Protein AF-A0A3M1QIV3-F1 (afdb_monomer_lite)

Radius of gyration: 25.64 Å; chains: 1; bounding box: 79×41×52 Å

Foldseek 3Di:
DVVVVCVVCVVPPPCPVVPQVCCLVVVVVVVDPDDCVVVVVVVVVVVVVVVVPPLPDDDDDPVVSVVVVVVVVVVVVVVVVVVVVVVVVVVVVVVVVVVVVVVLVLLVVLLVCCVVPHLVRSLCVVLVVVVVVVVVCCVVSVHDPPVCVVVDDPVVVCPSVVSSVLSSQSNPVCVPQHSVLSVLVVVLVVLVVVQVCQCVCPPVHDNDDDDPVSVVVSVVSVVVSVVSSD

Sequence (230 aa):
MVAMIEATIGQAPGLKNFEKMFVIHVGFLAKNKTTPIIERGLSFIENAHKRFTPCALGIFSIRQKHIICQQLQSVNFANREKSFMAAMTVFVSIFVLFAGLAVGLQGPVASLITTRLGVLESIFIIHLGGAILSFIPLVILRGGKLGEWHTLPPYALFAGAVGLIVIGAISTAIPRVGPAATVMLLVVGQLIISLVIAQYGWLEVPLRAISPDRVLGIIVMLIGVWLVVR

pLDDT: mean 75.77, std 22.64, range [32.0, 97.31]

Secondary structure (DSSP, 8-state):
-HHHHHHHHTT-TT-TTSHHHHHHHHHHHTTSS--HHHHHHHHHHHHHHTTS-GGG-SSS-HHHHHHHHHHHHHHHHHHHHHHHHHHHHHHHHHHHHHHHHHHHHHHHHHHHHHHHH-HHHHHHHHHHHHHHHHHHHHHHTT-SSGGGGGGS-HHHHTHHHHHHHHHHHHHHHHHHH-HHHHHHHHHHHHHHHHHHHHHHTGGGPPP-PPPHHHHHHHHHHHHHHHHHH-

Structure (mmCIF, N/CA/C/O backbone):
data_AF-A0A3M1QIV3-F1
#
_entry.id   AF-A0A3M1QIV3-F1
#
loop_
_atom_site.group_PDB
_atom_site.id
_atom_site.type_symbol
_atom_site.label_atom_id
_atom_site.label_alt_id
_atom_site.label_comp_id
_atom_site.label_asym_id
_atom_site.label_entity_id
_atom_site.label_seq_id
_atom_site.pdbx_PDB_ins_code
_atom_site.Cartn_x
_atom_site.Cartn_y
_atom_site.Cartn_z
_atom_site.occupancy
_atom_site.B_iso_or_equiv
_atom_site.auth_seq_id
_atom_site.auth_comp_id
_atom_site.auth_asym_id
_atom_site.auth_atom_id
_atom_site.pdbx_PDB_model_num
ATOM 1 N N . MET A 1 1 ? 36.556 2.842 -27.511 1.00 33.09 1 MET A N 1
ATOM 2 C CA . MET A 1 1 ? 35.848 3.055 -26.227 1.00 33.09 1 MET A CA 1
ATOM 3 C C . MET A 1 1 ? 34.703 2.058 -26.044 1.00 33.09 1 MET A C 1
ATOM 5 O O . MET A 1 1 ? 34.741 1.333 -25.067 1.00 33.09 1 MET A O 1
ATOM 9 N N . VAL A 1 2 ? 33.773 1.920 -27.001 1.00 32.31 2 VAL A N 1
ATOM 10 C CA . VAL A 1 2 ? 32.672 0.924 -26.944 1.00 32.31 2 VAL A CA 1
ATOM 11 C C . VAL A 1 2 ? 33.180 -0.533 -26.949 1.00 32.31 2 VAL A C 1
ATOM 13 O O . VAL A 1 2 ? 32.854 -1.285 -26.040 1.00 32.31 2 VAL A O 1
ATOM 16 N N . ALA A 1 3 ? 34.119 -0.890 -27.834 1.00 32.22 3 ALA A N 1
ATOM 17 C CA . ALA A 1 3 ? 34.722 -2.236 -27.867 1.00 32.22 3 ALA A CA 1
ATOM 18 C C . ALA A 1 3 ? 35.579 -2.598 -26.625 1.00 32.22 3 ALA A C 1
ATOM 20 O O . ALA A 1 3 ? 35.804 -3.767 -26.332 1.00 32.22 3 ALA A O 1
ATOM 21 N N . MET A 1 4 ? 36.053 -1.598 -25.867 1.00 32.00 4 MET A N 1
ATOM 22 C CA . MET A 1 4 ? 36.826 -1.810 -24.628 1.00 32.00 4 MET A CA 1
ATOM 23 C C . MET A 1 4 ? 35.920 -2.047 -23.409 1.00 32.00 4 MET A C 1
ATOM 25 O O . MET A 1 4 ? 36.322 -2.701 -22.447 1.00 32.00 4 MET A O 1
ATOM 29 N N . ILE A 1 5 ? 34.692 -1.522 -23.459 1.00 37.75 5 ILE A N 1
ATOM 30 C CA . ILE A 1 5 ? 33.671 -1.709 -22.426 1.00 37.75 5 ILE A CA 1
ATOM 31 C C . ILE A 1 5 ? 33.068 -3.118 -22.548 1.00 37.75 5 ILE A C 1
ATOM 33 O O . ILE A 1 5 ? 32.928 -3.805 -21.538 1.00 37.75 5 ILE A O 1
ATOM 37 N N . GLU A 1 6 ? 32.829 -3.603 -23.771 1.00 36.06 6 GLU A N 1
ATOM 38 C CA . GLU A 1 6 ? 32.316 -4.962 -24.010 1.00 36.06 6 GLU A CA 1
ATOM 39 C C . GLU A 1 6 ? 33.290 -6.062 -23.553 1.00 36.06 6 GLU A C 1
ATOM 41 O O . GLU A 1 6 ? 32.878 -7.018 -22.892 1.00 36.06 6 GLU A O 1
ATOM 46 N N . ALA A 1 7 ? 34.595 -5.900 -23.804 1.00 37.22 7 ALA A N 1
ATOM 47 C CA . ALA A 1 7 ? 35.609 -6.886 -23.417 1.00 37.22 7 ALA A CA 1
ATOM 48 C C . ALA A 1 7 ? 35.802 -7.016 -21.891 1.00 37.22 7 ALA A C 1
ATOM 50 O O . ALA A 1 7 ? 36.184 -8.078 -21.405 1.00 37.22 7 ALA A O 1
ATOM 51 N N . THR A 1 8 ? 35.506 -5.959 -21.126 1.00 37.72 8 THR A N 1
ATOM 52 C CA . THR A 1 8 ? 35.672 -5.944 -19.659 1.00 37.72 8 THR A CA 1
ATOM 53 C C . THR A 1 8 ? 34.423 -6.459 -18.928 1.00 37.72 8 THR A C 1
ATOM 55 O O . THR A 1 8 ? 34.523 -7.008 -17.833 1.00 37.72 8 THR A O 1
ATOM 58 N N . ILE A 1 9 ? 33.239 -6.332 -19.537 1.00 38.44 9 ILE A N 1
ATOM 59 C CA . ILE A 1 9 ? 31.954 -6.766 -18.958 1.00 38.44 9 ILE A CA 1
ATOM 60 C C . ILE A 1 9 ? 31.631 -8.230 -19.322 1.00 38.44 9 ILE A C 1
ATOM 62 O O . ILE A 1 9 ? 30.917 -8.910 -18.584 1.00 38.44 9 ILE A O 1
ATOM 66 N N . GLY A 1 10 ? 32.225 -8.762 -20.397 1.00 33.22 10 GLY A N 1
ATOM 67 C CA . GLY A 1 10 ? 32.012 -10.134 -20.877 1.00 33.22 10 GLY A CA 1
ATOM 68 C C . GLY A 1 10 ? 32.420 -11.271 -19.924 1.00 33.22 10 GLY A C 1
ATOM 69 O O . GLY A 1 10 ? 32.048 -12.414 -20.175 1.00 33.22 10 GLY A O 1
ATOM 70 N N . GLN A 1 11 ? 33.135 -10.994 -18.826 1.00 39.59 11 GLN A N 1
ATOM 71 C CA . GLN A 1 11 ? 33.565 -12.010 -17.848 1.00 39.59 11 GLN A CA 1
ATOM 72 C C . GLN A 1 11 ? 32.708 -12.081 -16.569 1.00 39.59 11 GLN A C 1
ATOM 74 O O . GLN A 1 11 ? 32.975 -12.918 -15.709 1.00 39.59 11 GLN A O 1
ATOM 79 N N . ALA A 1 12 ? 31.663 -11.256 -16.430 1.00 39.34 12 ALA A N 1
ATOM 80 C CA . ALA A 1 12 ? 30.761 -11.284 -15.276 1.00 39.34 12 ALA A CA 1
ATOM 81 C C . ALA A 1 12 ? 29.359 -11.786 -15.692 1.00 39.34 12 ALA A C 1
ATOM 83 O O . ALA A 1 12 ? 28.534 -10.996 -16.157 1.00 39.34 12 ALA A O 1
ATOM 84 N N . PRO A 1 13 ? 29.041 -13.086 -15.522 1.00 37.03 13 PRO A N 1
ATOM 85 C CA . PRO A 1 13 ? 27.809 -13.687 -16.047 1.00 37.03 13 PRO A CA 1
ATOM 86 C C . PRO A 1 13 ? 26.505 -13.168 -15.402 1.00 37.03 13 PRO A C 1
ATOM 88 O O . PRO A 1 13 ? 25.424 -13.507 -15.873 1.00 37.03 13 PRO A O 1
ATOM 91 N N . GLY A 1 14 ? 26.577 -12.315 -14.371 1.00 42.59 14 GLY A N 1
ATOM 92 C CA . GLY A 1 14 ? 25.416 -11.768 -13.654 1.00 42.59 14 GLY A CA 1
ATOM 93 C C . GLY A 1 14 ? 24.935 -10.369 -14.073 1.00 42.59 14 GLY A C 1
ATOM 94 O O . GLY A 1 14 ? 23.922 -9.913 -13.551 1.00 42.59 14 GLY A O 1
ATOM 95 N N . LEU A 1 15 ? 25.617 -9.663 -14.987 1.00 45.34 15 LEU A N 1
ATOM 96 C CA . LEU A 1 15 ? 25.323 -8.243 -15.276 1.00 45.34 15 LEU A CA 1
ATOM 97 C C . LEU A 1 15 ? 24.477 -7.964 -16.532 1.00 45.34 15 LEU A C 1
ATOM 99 O O . LEU A 1 15 ? 24.208 -6.802 -16.830 1.00 45.34 15 LEU A O 1
ATOM 103 N N . LYS A 1 16 ? 23.987 -8.985 -17.246 1.00 38.09 16 LYS A N 1
ATOM 104 C CA . LYS A 1 16 ? 23.225 -8.780 -18.500 1.00 38.09 16 LYS A CA 1
ATOM 105 C C . LYS A 1 16 ? 21.862 -8.095 -18.318 1.00 38.09 16 LYS A C 1
ATOM 107 O O . LYS A 1 16 ? 21.360 -7.483 -19.252 1.00 38.09 16 LYS A O 1
ATOM 112 N N . ASN A 1 17 ? 21.289 -8.123 -17.114 1.00 42.81 17 ASN A N 1
ATOM 113 C CA . ASN A 1 17 ? 20.011 -7.457 -16.826 1.00 42.81 17 ASN A CA 1
ATOM 114 C C . ASN A 1 17 ? 20.176 -6.038 -16.245 1.00 42.81 17 ASN A C 1
ATOM 116 O O . ASN A 1 17 ? 19.196 -5.302 -16.137 1.00 42.81 17 ASN A O 1
ATOM 120 N N . PHE A 1 18 ? 21.403 -5.631 -15.896 1.00 44.78 18 PHE A N 1
ATOM 121 C CA . PHE A 1 18 ? 21.694 -4.336 -15.263 1.00 44.78 18 PHE A CA 1
ATOM 122 C C . PHE A 1 18 ? 21.927 -3.190 -16.258 1.00 44.78 18 PHE A C 1
ATOM 124 O O . PHE A 1 18 ? 21.954 -2.025 -15.862 1.00 44.78 18 PHE A O 1
ATOM 131 N N . GLU A 1 19 ? 22.026 -3.503 -17.551 1.00 39.59 19 GLU A N 1
ATOM 132 C CA . GLU A 1 19 ? 22.216 -2.518 -18.619 1.00 39.59 19 GLU A CA 1
ATOM 133 C C . GLU A 1 19 ? 21.019 -1.555 -18.739 1.00 39.59 19 GLU A C 1
ATOM 135 O O . GLU A 1 19 ? 21.188 -0.359 -18.958 1.00 39.59 19 GLU A O 1
ATOM 140 N N . LYS A 1 20 ? 19.790 -2.039 -18.505 1.00 38.09 20 LYS A N 1
ATOM 141 C CA . LYS A 1 20 ? 18.568 -1.243 -18.720 1.00 38.09 20 LYS A CA 1
ATOM 142 C C . LYS A 1 20 ? 18.149 -0.395 -17.518 1.00 38.09 20 LYS A C 1
ATOM 144 O O . LYS A 1 20 ? 17.529 0.646 -17.706 1.00 38.09 20 LYS A O 1
ATOM 149 N N . MET A 1 21 ? 18.499 -0.793 -16.295 1.00 36.62 21 MET A N 1
ATOM 150 C CA . MET A 1 21 ? 18.060 -0.085 -15.082 1.00 36.62 21 MET A CA 1
ATOM 151 C C . MET A 1 21 ? 19.005 1.060 -14.688 1.00 36.62 21 MET A C 1
ATOM 153 O O . MET A 1 21 ? 18.559 2.085 -14.175 1.00 36.62 21 MET A O 1
ATOM 157 N N . PHE A 1 22 ? 20.301 0.932 -14.988 1.00 37.06 22 PHE A N 1
ATOM 158 C CA . PHE A 1 22 ? 21.295 1.952 -14.646 1.00 37.06 22 PHE A CA 1
ATOM 159 C C . PHE A 1 22 ? 21.329 3.108 -15.662 1.00 37.06 22 PHE A C 1
ATOM 161 O O . PHE A 1 22 ? 21.478 4.266 -15.277 1.00 37.06 22 PHE A O 1
ATOM 168 N N . VAL A 1 23 ? 21.096 2.836 -16.952 1.00 42.62 23 VAL A N 1
ATOM 169 C CA . VAL A 1 23 ? 21.119 3.866 -18.011 1.00 42.62 23 VAL A CA 1
ATOM 170 C C . VAL A 1 23 ? 19.940 4.848 -17.901 1.00 42.62 23 VAL A C 1
ATOM 172 O O . VAL A 1 23 ? 20.110 6.030 -18.195 1.00 42.62 23 VAL A O 1
ATOM 175 N N . ILE A 1 24 ? 18.775 4.416 -17.401 1.00 42.91 24 ILE A N 1
ATOM 176 C CA . ILE A 1 24 ? 17.575 5.272 -17.322 1.00 42.91 24 ILE A CA 1
ATOM 177 C C . ILE A 1 24 ? 17.654 6.273 -16.155 1.00 42.91 24 ILE A C 1
ATOM 179 O O . ILE A 1 24 ? 17.251 7.423 -16.309 1.00 42.91 24 ILE A O 1
ATOM 183 N N . HIS A 1 25 ? 18.222 5.891 -15.005 1.00 36.31 25 HIS A N 1
ATOM 184 C CA . HIS A 1 25 ? 18.366 6.807 -13.862 1.00 36.31 25 HIS A CA 1
ATOM 185 C C . HIS A 1 25 ? 19.648 7.656 -13.921 1.00 36.31 25 HIS A C 1
ATOM 187 O O . HIS A 1 25 ? 19.635 8.820 -13.523 1.00 36.31 25 HIS A O 1
ATOM 193 N N . VAL A 1 26 ? 20.746 7.125 -14.472 1.00 40.34 26 VAL A N 1
ATOM 194 C CA . VAL A 1 26 ? 22.023 7.859 -14.573 1.00 40.34 26 VAL A CA 1
ATOM 195 C C . VAL A 1 26 ? 22.075 8.757 -15.817 1.00 40.34 26 VAL A C 1
ATOM 197 O O . VAL A 1 26 ? 22.692 9.820 -15.772 1.00 40.34 26 VAL A O 1
ATOM 200 N N . GLY A 1 27 ? 21.355 8.417 -16.894 1.00 36.84 27 GLY A N 1
ATOM 201 C CA . GLY A 1 27 ? 21.233 9.269 -18.085 1.00 36.84 27 GLY A CA 1
ATOM 202 C C . GLY A 1 27 ? 20.558 10.620 -17.813 1.00 36.84 27 GLY A C 1
ATOM 203 O O . GLY A 1 27 ? 20.920 11.622 -18.429 1.00 36.84 27 GLY A O 1
ATOM 204 N N . PHE A 1 28 ? 19.641 10.682 -16.840 1.00 39.12 28 PHE A N 1
ATOM 205 C CA . PHE A 1 28 ? 19.008 11.932 -16.404 1.00 39.12 28 PHE A CA 1
ATOM 206 C C . PHE A 1 28 ? 19.963 12.815 -15.578 1.00 39.12 28 PHE A C 1
ATOM 208 O O . PHE A 1 28 ? 19.956 14.037 -15.710 1.00 39.12 28 PHE A O 1
ATOM 215 N N . LEU A 1 29 ? 20.851 12.203 -14.787 1.00 36.69 29 LEU A N 1
ATOM 216 C CA . LEU A 1 29 ? 21.835 12.914 -13.961 1.00 36.69 29 LEU A CA 1
ATOM 217 C C . LEU A 1 29 ? 23.091 13.345 -14.737 1.00 36.69 29 LEU A C 1
ATOM 219 O O . LEU A 1 29 ? 23.790 14.257 -14.305 1.00 36.69 29 LEU A O 1
ATOM 223 N N . ALA A 1 30 ? 23.369 12.751 -15.901 1.00 37.31 30 ALA A N 1
ATOM 224 C CA . ALA A 1 30 ? 24.530 13.094 -16.726 1.00 37.31 30 ALA A CA 1
ATOM 225 C C . ALA A 1 30 ? 24.382 14.417 -17.505 1.00 37.31 30 ALA A C 1
ATOM 227 O O . ALA A 1 30 ? 25.369 14.926 -18.040 1.00 37.31 30 ALA A O 1
ATOM 228 N N . LYS A 1 31 ? 23.175 15.000 -17.572 1.00 41.84 31 LYS A N 1
ATOM 229 C CA . LYS A 1 31 ? 22.940 16.263 -18.294 1.00 41.84 31 LYS A CA 1
ATOM 230 C C . LYS A 1 31 ? 23.231 17.515 -17.459 1.00 41.84 31 LYS A C 1
ATOM 232 O O . LYS A 1 31 ? 23.295 18.604 -18.021 1.00 41.84 31 LYS A O 1
ATOM 237 N N . ASN A 1 32 ? 23.452 17.366 -16.151 1.00 40.97 32 ASN A N 1
ATOM 238 C CA . ASN A 1 32 ? 23.807 18.462 -15.256 1.00 40.97 32 ASN A CA 1
ATOM 239 C C . ASN A 1 32 ? 25.102 18.097 -14.513 1.00 40.97 32 ASN A C 1
ATOM 241 O O . ASN A 1 32 ? 25.110 17.232 -13.639 1.00 40.97 32 ASN A O 1
ATOM 245 N N . LYS A 1 33 ? 26.222 18.708 -14.921 1.00 46.28 33 LYS A N 1
ATOM 246 C CA . LYS A 1 33 ? 27.590 18.477 -14.414 1.00 46.28 33 LYS A CA 1
ATOM 247 C C . LYS A 1 33 ? 27.777 18.944 -12.955 1.00 46.28 33 LYS A C 1
ATOM 249 O O . LYS A 1 33 ? 28.629 19.780 -12.682 1.00 46.28 33 LYS A O 1
ATOM 254 N N . THR A 1 34 ? 26.997 18.440 -12.005 1.00 46.25 34 THR A N 1
ATOM 255 C CA . THR A 1 34 ? 27.047 18.910 -10.606 1.00 46.25 34 THR A CA 1
ATOM 256 C C . THR A 1 34 ? 26.737 17.820 -9.581 1.00 46.25 34 THR A C 1
ATOM 258 O O . THR A 1 34 ? 26.126 18.089 -8.550 1.00 46.25 34 THR A O 1
ATOM 261 N N . THR A 1 35 ? 27.185 16.576 -9.797 1.00 46.09 35 THR A N 1
ATOM 262 C CA . THR A 1 35 ? 27.193 15.579 -8.710 1.00 46.09 35 THR A CA 1
ATOM 263 C C . THR A 1 35 ? 28.604 15.047 -8.420 1.00 46.09 35 THR A C 1
ATOM 265 O O . THR A 1 35 ? 29.227 14.444 -9.297 1.00 46.09 35 THR A O 1
ATOM 268 N N . PRO A 1 36 ? 29.101 15.162 -7.169 1.00 45.88 36 PRO A N 1
ATOM 269 C CA . PRO A 1 36 ? 30.418 14.657 -6.744 1.00 45.88 36 PRO A CA 1
ATOM 270 C C . PRO A 1 36 ? 30.533 13.116 -6.763 1.00 45.88 36 PRO A C 1
ATOM 272 O O . PRO A 1 36 ? 31.545 12.545 -6.355 1.00 45.88 36 PRO A O 1
ATOM 275 N N . ILE A 1 37 ? 29.490 12.422 -7.228 1.00 47.09 37 ILE A N 1
ATOM 276 C CA . ILE A 1 37 ? 29.425 10.969 -7.403 1.00 47.09 37 ILE A CA 1
ATOM 277 C C . ILE A 1 37 ? 29.990 10.566 -8.781 1.00 47.09 37 ILE A C 1
ATOM 279 O O . ILE A 1 37 ? 30.656 9.537 -8.874 1.00 47.09 37 ILE A O 1
ATOM 283 N N . ILE A 1 38 ? 29.823 11.398 -9.823 1.00 45.03 38 ILE A N 1
ATOM 284 C CA . ILE A 1 38 ? 30.306 11.127 -11.195 1.00 45.03 38 ILE A CA 1
ATOM 285 C C . ILE A 1 38 ? 31.823 11.363 -11.304 1.00 45.03 38 ILE A C 1
ATOM 287 O O . ILE A 1 38 ? 32.551 10.432 -11.631 1.00 45.03 38 ILE A O 1
ATOM 291 N N . GLU A 1 39 ? 32.316 12.540 -10.906 1.00 45.34 39 GLU A N 1
ATOM 292 C CA . GLU A 1 39 ? 33.219 12.638 -9.754 1.00 45.34 39 GLU A CA 1
ATOM 293 C C . GLU A 1 39 ? 34.172 11.472 -9.417 1.00 45.34 39 GLU A C 1
ATOM 295 O O . GLU A 1 39 ? 35.243 11.200 -9.975 1.00 45.34 39 GLU A O 1
ATOM 300 N N . ARG A 1 40 ? 33.690 10.754 -8.400 1.00 50.84 40 ARG A N 1
ATOM 301 C CA . ARG A 1 40 ? 34.265 9.541 -7.837 1.00 50.84 40 ARG A CA 1
ATOM 302 C C . ARG A 1 40 ? 34.270 8.383 -8.825 1.00 50.84 40 ARG A C 1
ATOM 304 O O . ARG A 1 40 ? 35.169 7.565 -8.734 1.00 50.84 40 ARG A O 1
ATOM 311 N N . GLY A 1 41 ? 33.322 8.306 -9.759 1.00 45.09 41 GLY A N 1
ATOM 312 C CA . GLY A 1 41 ? 33.282 7.269 -10.796 1.00 45.09 41 GLY A CA 1
ATOM 313 C C . GLY A 1 41 ? 34.404 7.400 -11.835 1.00 45.09 41 GLY A C 1
ATOM 314 O O . GLY A 1 41 ? 35.051 6.411 -12.165 1.00 45.09 41 GLY A O 1
ATOM 315 N N . LEU A 1 42 ? 34.696 8.615 -12.303 1.00 40.84 42 LEU A N 1
ATOM 316 C CA . LEU A 1 42 ? 35.788 8.884 -13.250 1.00 40.84 42 LEU A CA 1
ATOM 317 C C . LEU A 1 42 ? 37.169 8.760 -12.588 1.00 40.84 42 LEU A C 1
ATOM 319 O O . LEU A 1 42 ? 38.047 8.084 -13.123 1.00 40.84 42 LEU A O 1
ATOM 323 N N . SER A 1 43 ? 37.336 9.293 -11.373 1.00 45.03 43 SER A N 1
ATOM 324 C CA . SER A 1 43 ? 38.565 9.088 -10.584 1.00 45.03 43 SER A CA 1
ATOM 325 C C . SER A 1 43 ? 38.759 7.632 -10.134 1.00 45.03 43 SER A C 1
ATOM 327 O O . SER A 1 43 ? 39.886 7.216 -9.861 1.00 45.03 43 SER A O 1
ATOM 329 N N . PHE A 1 44 ? 37.696 6.822 -10.091 1.00 45.84 44 PHE A N 1
ATOM 330 C CA . PHE A 1 44 ? 37.786 5.377 -9.875 1.00 45.84 44 PHE A CA 1
ATOM 331 C C . PHE A 1 44 ? 38.404 4.653 -11.078 1.00 45.84 44 PHE A C 1
ATOM 333 O O . PHE A 1 44 ? 39.221 3.754 -10.880 1.00 45.84 44 PHE A O 1
ATOM 340 N N . ILE A 1 45 ? 38.077 5.073 -12.304 1.00 42.84 45 ILE A N 1
ATOM 341 C CA . ILE A 1 45 ? 38.652 4.521 -13.542 1.00 42.84 45 ILE A CA 1
ATOM 342 C C . ILE A 1 45 ? 40.126 4.934 -13.682 1.00 42.84 45 ILE A C 1
ATOM 344 O O . ILE A 1 45 ? 40.976 4.094 -13.973 1.00 42.84 45 ILE A O 1
ATOM 348 N N . GLU A 1 46 ? 40.467 6.190 -13.382 1.00 43.41 46 GLU A N 1
ATOM 349 C CA . GLU A 1 46 ? 41.855 6.675 -13.436 1.00 43.41 46 GLU A CA 1
ATOM 350 C C . GLU A 1 46 ? 42.747 6.034 -12.349 1.00 43.41 46 GLU A C 1
ATOM 352 O O . GLU A 1 46 ? 43.886 5.634 -12.606 1.00 43.41 46 GLU A O 1
ATOM 357 N N . ASN A 1 47 ? 42.214 5.828 -11.138 1.00 43.00 47 ASN A N 1
ATOM 358 C CA . ASN A 1 47 ? 42.925 5.123 -10.065 1.00 43.00 47 ASN A CA 1
ATOM 359 C C . ASN A 1 47 ? 42.981 3.600 -10.250 1.00 43.00 47 ASN A C 1
ATOM 361 O O . ASN A 1 47 ? 43.823 2.955 -9.622 1.00 43.00 47 ASN A O 1
ATOM 365 N N . ALA A 1 48 ? 42.128 3.007 -11.092 1.00 42.97 48 ALA A N 1
ATOM 366 C CA . ALA A 1 48 ? 42.238 1.596 -11.458 1.00 42.97 48 ALA A CA 1
ATOM 367 C C . ALA A 1 48 ? 43.530 1.333 -12.250 1.00 42.97 48 ALA A C 1
ATOM 369 O O . ALA A 1 48 ? 44.211 0.348 -11.979 1.00 42.97 48 ALA A O 1
ATOM 370 N N . HIS A 1 49 ? 43.937 2.258 -13.127 1.00 40.34 49 HIS A N 1
ATOM 371 C CA . HIS A 1 49 ? 45.193 2.171 -13.880 1.00 40.34 49 HIS A CA 1
ATOM 372 C C . HIS A 1 49 ? 46.431 2.241 -12.964 1.00 40.34 49 HIS A C 1
ATOM 374 O O . HIS A 1 49 ? 47.344 1.426 -13.078 1.00 40.34 49 HIS A O 1
ATOM 380 N N . LYS A 1 50 ? 46.431 3.140 -11.967 1.00 40.66 50 LYS A N 1
ATOM 381 C CA . LYS A 1 50 ? 47.512 3.258 -10.961 1.00 40.66 50 LYS A CA 1
ATOM 382 C C . LYS A 1 50 ? 47.522 2.138 -9.905 1.00 40.66 50 LYS A C 1
ATOM 384 O O . LYS A 1 50 ? 48.425 2.092 -9.078 1.00 40.66 50 LYS A O 1
ATOM 389 N N . ARG A 1 51 ? 46.530 1.240 -9.900 1.00 46.66 51 ARG A N 1
ATOM 390 C CA . ARG A 1 51 ? 46.405 0.118 -8.946 1.00 46.66 51 ARG A CA 1
ATOM 391 C C . ARG A 1 51 ? 46.922 -1.220 -9.465 1.00 46.66 51 ARG A C 1
ATOM 393 O O . ARG A 1 51 ? 46.931 -2.180 -8.699 1.00 46.66 51 ARG A O 1
ATOM 400 N N . PHE A 1 52 ? 47.396 -1.284 -10.708 1.00 46.94 52 PHE A N 1
ATOM 401 C CA . PHE A 1 52 ? 48.119 -2.448 -11.234 1.00 46.94 52 PHE A CA 1
ATOM 402 C C . PHE A 1 52 ? 49.601 -2.493 -10.798 1.00 46.94 52 PHE A C 1
ATOM 404 O O . PHE A 1 52 ? 50.267 -3.503 -10.996 1.00 46.94 52 PHE A O 1
ATOM 411 N N . THR A 1 53 ? 50.118 -1.445 -10.143 1.00 44.69 53 THR A N 1
ATOM 412 C CA . THR A 1 53 ? 51.528 -1.294 -9.725 1.00 44.69 53 THR A CA 1
ATOM 413 C C . THR A 1 53 ? 51.941 -1.710 -8.292 1.00 44.69 53 THR A C 1
ATOM 415 O O . THR A 1 53 ? 53.132 -1.593 -8.000 1.00 44.69 53 THR A O 1
ATOM 418 N N . PRO A 1 54 ? 51.104 -2.215 -7.355 1.00 43.41 54 PRO A N 1
ATOM 419 C CA . PRO A 1 54 ? 51.565 -2.427 -5.977 1.00 43.41 54 PRO A CA 1
ATOM 420 C C . PRO A 1 54 ? 52.384 -3.714 -5.766 1.00 43.41 54 PRO A C 1
ATOM 422 O O . PRO A 1 54 ? 52.942 -3.905 -4.690 1.00 43.41 54 PRO A O 1
ATOM 425 N N . CYS A 1 55 ? 52.537 -4.584 -6.769 1.00 47.47 55 CYS A N 1
ATOM 426 C CA . CYS A 1 55 ? 53.356 -5.800 -6.645 1.00 47.47 55 CYS A CA 1
ATOM 427 C C . CYS A 1 55 ? 54.881 -5.527 -6.889 1.00 47.47 55 CYS A C 1
ATOM 429 O O . CYS A 1 55 ? 55.676 -6.463 -7.010 1.00 47.47 55 CYS A O 1
ATOM 431 N N . ALA A 1 56 ? 55.317 -4.252 -6.926 1.00 45.66 56 ALA A N 1
ATOM 432 C CA . ALA A 1 56 ? 56.686 -3.831 -7.275 1.00 45.66 56 ALA A CA 1
ATOM 433 C C . ALA A 1 56 ? 57.700 -3.737 -6.105 1.00 45.66 56 ALA A C 1
ATOM 435 O O . ALA A 1 56 ? 58.900 -3.643 -6.353 1.00 45.66 56 ALA A O 1
ATOM 436 N N . LEU A 1 57 ? 57.295 -3.830 -4.831 1.00 49.31 57 LEU A N 1
ATOM 437 C CA . LEU A 1 57 ? 58.233 -3.713 -3.694 1.00 49.31 57 LEU A CA 1
ATOM 438 C C . LEU A 1 57 ? 58.867 -5.070 -3.301 1.00 49.31 57 LEU A C 1
ATOM 440 O O . LEU A 1 57 ? 58.401 -5.839 -2.466 1.00 49.31 57 LEU A O 1
ATOM 444 N N . GLY A 1 58 ? 59.880 -5.445 -4.083 1.00 48.06 58 GLY A N 1
ATOM 445 C CA . GLY A 1 58 ? 61.227 -5.899 -3.689 1.00 48.06 58 GLY A CA 1
ATOM 446 C C . GLY A 1 58 ? 61.599 -6.809 -2.499 1.00 48.06 58 GLY A C 1
ATOM 447 O O . GLY A 1 58 ? 62.781 -6.771 -2.196 1.00 48.06 58 GLY A O 1
ATOM 448 N N . ILE A 1 59 ? 60.745 -7.609 -1.826 1.00 50.44 59 ILE A N 1
ATOM 449 C CA . ILE A 1 59 ? 61.255 -8.490 -0.719 1.00 50.44 59 ILE A CA 1
ATOM 450 C C . ILE A 1 59 ? 60.818 -9.981 -0.775 1.00 50.44 59 ILE A C 1
ATOM 452 O O . ILE A 1 59 ? 61.337 -10.809 -0.038 1.00 50.44 59 ILE A O 1
ATOM 456 N N . PHE A 1 60 ? 59.944 -10.398 -1.702 1.00 49.12 60 PHE A N 1
ATOM 457 C CA . PHE A 1 60 ? 59.458 -11.797 -1.784 1.00 49.12 60 PHE A CA 1
ATOM 458 C C . PHE A 1 60 ? 59.632 -12.445 -3.170 1.00 49.12 60 PHE A C 1
ATOM 460 O O . PHE A 1 60 ? 59.520 -11.765 -4.192 1.00 49.12 60 PHE A O 1
ATOM 467 N N . SER A 1 61 ? 59.853 -13.770 -3.189 1.00 55.53 61 SER A N 1
ATOM 468 C CA . SER A 1 61 ? 59.943 -14.613 -4.397 1.00 55.53 61 SER A CA 1
ATOM 469 C C . SER A 1 61 ? 58.704 -14.469 -5.297 1.00 55.53 61 SER A C 1
ATOM 471 O O . SER A 1 61 ? 57.568 -14.402 -4.816 1.00 55.53 61 SER A O 1
ATOM 473 N N . ILE A 1 62 ? 58.924 -14.430 -6.616 1.00 55.22 62 ILE A N 1
ATOM 474 C CA . ILE A 1 62 ? 57.949 -14.076 -7.670 1.00 55.22 62 ILE A CA 1
ATOM 475 C C . ILE A 1 62 ? 56.643 -14.889 -7.569 1.00 55.22 62 ILE A C 1
ATOM 477 O O . ILE A 1 62 ? 55.555 -14.346 -7.764 1.00 55.22 62 ILE A O 1
ATOM 481 N N . ARG A 1 63 ? 56.720 -16.171 -7.184 1.00 53.44 63 ARG A N 1
ATOM 482 C CA . ARG A 1 63 ? 55.555 -17.069 -7.068 1.00 53.44 63 ARG A CA 1
ATOM 483 C C . ARG A 1 63 ? 54.659 -16.753 -5.860 1.00 53.44 63 ARG A C 1
ATOM 485 O O . ARG A 1 63 ? 53.449 -16.936 -5.931 1.00 53.44 63 ARG A O 1
ATOM 492 N N . GLN A 1 64 ? 55.231 -16.233 -4.773 1.00 54.72 64 GLN A N 1
ATOM 493 C CA . GLN A 1 64 ? 54.509 -15.935 -3.529 1.00 54.72 64 GLN A CA 1
ATOM 494 C C . GLN A 1 64 ? 53.811 -14.568 -3.584 1.00 54.72 64 GLN A C 1
ATOM 496 O O . GLN A 1 64 ? 52.688 -14.427 -3.105 1.00 54.72 64 GLN A O 1
ATOM 501 N N . LYS A 1 65 ? 54.413 -13.587 -4.276 1.00 53.84 65 LYS A N 1
ATOM 502 C CA . LYS A 1 65 ? 53.775 -12.293 -4.579 1.00 53.84 65 LYS A CA 1
ATOM 503 C C . LYS A 1 65 ? 52.495 -12.451 -5.402 1.00 53.84 65 LYS A C 1
ATOM 505 O O . LYS A 1 65 ? 51.513 -11.766 -5.131 1.00 53.84 65 LYS A O 1
ATOM 510 N N . HIS A 1 66 ? 52.487 -13.371 -6.368 1.00 55.56 66 HIS A N 1
ATOM 511 C CA . HIS A 1 66 ? 51.335 -13.572 -7.247 1.00 55.56 66 HIS A CA 1
ATOM 512 C C . HIS A 1 66 ? 50.111 -14.132 -6.501 1.00 55.56 66 HIS A C 1
ATOM 514 O O . HIS A 1 66 ? 48.999 -13.652 -6.718 1.00 55.56 66 HIS A O 1
ATOM 520 N N . ILE A 1 67 ? 50.320 -15.082 -5.580 1.00 59.47 67 ILE A N 1
ATOM 521 C CA . ILE A 1 67 ? 49.255 -15.683 -4.755 1.00 59.47 67 ILE A CA 1
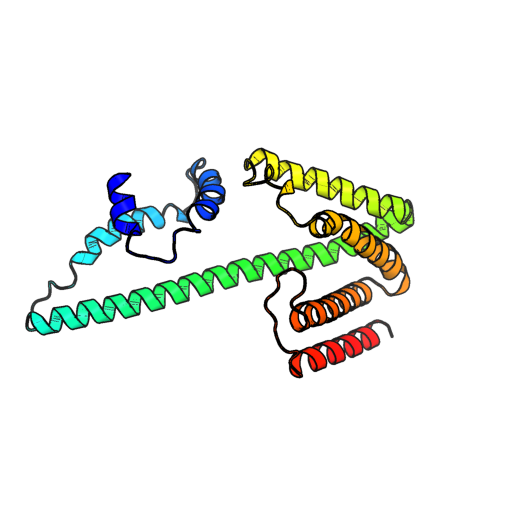ATOM 522 C C . ILE A 1 67 ? 48.678 -14.647 -3.776 1.00 59.47 67 ILE A C 1
ATOM 524 O O . ILE A 1 67 ? 47.460 -14.515 -3.662 1.00 59.47 67 ILE A O 1
ATOM 528 N N . ILE A 1 68 ? 49.540 -13.850 -3.135 1.00 60.56 68 ILE A N 1
ATOM 529 C CA . ILE A 1 68 ? 49.124 -12.810 -2.182 1.00 60.56 68 ILE A CA 1
ATOM 530 C C . ILE A 1 68 ? 48.377 -11.666 -2.892 1.00 60.56 68 ILE A C 1
ATOM 532 O O . ILE A 1 68 ? 47.319 -11.253 -2.417 1.00 60.56 68 ILE A O 1
ATOM 536 N N . CYS A 1 69 ? 48.862 -11.182 -4.047 1.00 55.25 69 CYS A N 1
ATOM 537 C CA . CYS A 1 69 ? 48.162 -10.161 -4.845 1.00 55.25 69 CYS A CA 1
ATOM 538 C C . CYS A 1 69 ? 46.770 -10.683 -5.296 1.00 55.25 69 CYS A C 1
ATOM 540 O O . CYS A 1 69 ? 45.786 -9.951 -5.189 1.00 55.25 69 CYS A O 1
ATOM 542 N N . GLN A 1 70 ? 46.646 -11.958 -5.692 1.00 59.75 70 GLN A N 1
ATOM 543 C CA . GLN A 1 70 ? 45.370 -12.564 -6.103 1.00 59.75 70 GLN A CA 1
ATOM 544 C C . GLN A 1 70 ? 44.384 -12.758 -4.929 1.00 59.75 70 GLN A C 1
ATOM 546 O O . GLN A 1 70 ? 43.200 -12.435 -5.055 1.00 59.75 70 GLN A O 1
ATOM 551 N N . GLN A 1 71 ? 44.855 -13.205 -3.758 1.00 60.56 71 GLN A N 1
ATOM 552 C CA . GLN A 1 71 ? 44.020 -13.314 -2.553 1.00 60.56 71 GLN A CA 1
ATOM 553 C C . GLN A 1 71 ? 43.564 -11.941 -2.041 1.00 60.56 71 GLN A C 1
ATOM 555 O O . GLN A 1 71 ? 42.376 -11.765 -1.768 1.00 60.56 71 GLN A O 1
ATOM 560 N N . LEU A 1 72 ? 44.453 -10.942 -1.987 1.00 60.44 72 LEU A N 1
ATOM 561 C CA . LEU A 1 72 ? 44.098 -9.574 -1.584 1.00 60.44 72 LEU A CA 1
ATOM 562 C C . LEU A 1 72 ? 43.083 -8.936 -2.538 1.00 60.44 72 LEU A C 1
ATOM 564 O O . LEU A 1 72 ? 42.202 -8.200 -2.093 1.00 60.44 72 LEU A O 1
ATOM 568 N N . GLN A 1 73 ? 43.165 -9.224 -3.840 1.00 64.00 73 GLN A N 1
ATOM 569 C CA . GLN A 1 73 ? 42.159 -8.778 -4.803 1.00 64.00 73 GLN A CA 1
ATOM 570 C C . GLN A 1 73 ? 40.799 -9.426 -4.521 1.00 64.00 73 GLN A C 1
ATOM 572 O O . GLN A 1 73 ? 39.814 -8.699 -4.411 1.00 64.00 73 GLN A O 1
ATOM 577 N N . SER A 1 74 ? 40.738 -10.746 -4.305 1.00 58.62 74 SER A N 1
ATOM 578 C CA . SER A 1 74 ? 39.477 -11.445 -3.994 1.00 58.62 74 SER A CA 1
ATOM 579 C C . SER A 1 74 ? 38.794 -10.930 -2.714 1.00 58.62 74 SER A C 1
ATOM 581 O O . SER A 1 74 ? 37.593 -10.657 -2.719 1.00 58.62 74 SER A O 1
ATOM 583 N N . VAL A 1 75 ? 39.564 -10.679 -1.647 1.00 63.72 75 VAL A N 1
ATOM 584 C CA . VAL A 1 75 ? 39.059 -10.105 -0.387 1.00 63.72 75 VAL A CA 1
ATOM 585 C C . VAL A 1 75 ? 38.588 -8.660 -0.579 1.00 63.72 75 VAL A C 1
ATOM 587 O O . VAL A 1 75 ? 37.536 -8.280 -0.066 1.00 63.72 75 VAL A O 1
ATOM 590 N N . ASN A 1 76 ? 39.312 -7.851 -1.360 1.00 67.25 76 ASN A N 1
ATOM 591 C CA . ASN A 1 76 ? 38.907 -6.477 -1.662 1.00 67.25 76 ASN A CA 1
ATOM 592 C C . ASN A 1 76 ? 37.637 -6.401 -2.519 1.00 67.25 76 ASN A C 1
ATOM 594 O O . ASN A 1 76 ? 36.845 -5.480 -2.323 1.00 67.25 76 ASN A O 1
ATOM 598 N N . PHE A 1 77 ? 37.418 -7.338 -3.446 1.00 65.38 77 PHE A N 1
ATOM 599 C CA . PHE A 1 77 ? 36.170 -7.418 -4.212 1.00 65.38 77 PHE A CA 1
ATOM 600 C C . PHE A 1 77 ? 34.990 -7.796 -3.315 1.00 65.38 77 PHE A C 1
ATOM 602 O O . PHE A 1 77 ? 34.008 -7.058 -3.292 1.00 65.38 77 PHE A O 1
ATOM 609 N N . ALA A 1 78 ? 35.121 -8.850 -2.503 1.00 63.91 78 ALA A N 1
ATOM 610 C CA . ALA A 1 78 ? 34.070 -9.271 -1.574 1.00 63.91 78 ALA A CA 1
ATOM 611 C C . ALA A 1 78 ? 33.726 -8.181 -0.542 1.00 63.91 78 ALA A C 1
ATOM 613 O O . ALA A 1 78 ? 32.555 -7.940 -0.252 1.00 63.91 78 ALA A O 1
ATOM 614 N N . ASN A 1 79 ? 34.727 -7.473 -0.006 1.00 69.75 79 ASN A N 1
ATOM 615 C CA . ASN A 1 79 ? 34.484 -6.353 0.906 1.00 69.75 79 ASN A CA 1
ATOM 616 C C . ASN A 1 79 ? 33.830 -5.163 0.198 1.00 69.75 79 ASN A C 1
ATOM 618 O O . ASN A 1 79 ? 32.918 -4.562 0.756 1.00 69.75 79 ASN A O 1
ATOM 622 N N . ARG A 1 80 ? 34.237 -4.838 -1.035 1.00 69.00 80 ARG A N 1
ATOM 623 C CA . ARG A 1 80 ? 33.629 -3.745 -1.808 1.00 69.00 80 ARG A CA 1
ATOM 624 C C . ARG A 1 80 ? 32.179 -4.056 -2.187 1.00 69.00 80 ARG A C 1
ATOM 626 O O . ARG A 1 80 ? 31.346 -3.161 -2.102 1.00 69.00 80 ARG A O 1
ATOM 633 N N . GLU A 1 81 ? 31.873 -5.302 -2.542 1.00 72.00 81 GLU A N 1
ATOM 634 C CA . GLU A 1 81 ? 30.509 -5.778 -2.797 1.00 72.00 81 GLU A CA 1
ATOM 635 C C . GLU A 1 81 ? 29.647 -5.683 -1.533 1.00 72.00 81 GLU A C 1
ATOM 637 O O . GLU A 1 81 ? 28.578 -5.077 -1.566 1.00 72.00 81 GLU A O 1
ATOM 642 N N . LYS A 1 82 ? 30.148 -6.164 -0.387 1.00 71.81 82 LYS A N 1
ATOM 643 C CA . LYS A 1 82 ? 29.468 -6.017 0.910 1.00 71.81 82 LYS A CA 1
ATOM 644 C C . LYS A 1 82 ? 29.221 -4.552 1.273 1.00 71.81 82 LYS A C 1
ATOM 646 O O . LYS A 1 82 ? 28.111 -4.204 1.663 1.00 71.81 82 LYS A O 1
ATOM 651 N N . SER A 1 83 ? 30.223 -3.683 1.123 1.00 70.44 83 SER A N 1
ATOM 652 C CA . SER A 1 83 ? 30.081 -2.247 1.398 1.00 70.44 83 SER A CA 1
ATOM 653 C C . SER A 1 83 ? 29.085 -1.570 0.456 1.00 70.44 83 SER A C 1
ATOM 655 O O . SER A 1 83 ? 28.315 -0.718 0.893 1.00 70.44 83 SER A O 1
ATOM 657 N N . PHE A 1 84 ? 29.064 -1.955 -0.821 1.00 76.50 84 PHE A N 1
ATOM 658 C CA . PHE A 1 84 ? 28.108 -1.440 -1.797 1.00 76.50 84 PHE A CA 1
ATOM 659 C C . PHE A 1 84 ? 26.674 -1.887 -1.484 1.00 76.50 84 PHE A C 1
ATOM 661 O O . PHE A 1 84 ? 25.770 -1.054 -1.440 1.00 76.50 84 PHE A O 1
ATOM 668 N N . MET A 1 85 ? 26.471 -3.172 -1.181 1.00 76.69 85 MET A N 1
ATOM 669 C CA . MET A 1 85 ? 25.170 -3.709 -0.774 1.00 76.69 85 MET A CA 1
ATOM 670 C C . MET A 1 85 ? 24.667 -3.066 0.522 1.00 76.69 85 MET A C 1
ATOM 672 O O . MET A 1 85 ? 23.486 -2.731 0.626 1.00 76.69 85 MET A O 1
ATOM 676 N N . ALA A 1 86 ? 25.555 -2.827 1.491 1.00 78.12 86 ALA A N 1
ATOM 677 C CA . ALA A 1 86 ? 25.212 -2.130 2.727 1.00 78.12 86 ALA A CA 1
ATOM 678 C C . ALA A 1 86 ? 24.764 -0.683 2.461 1.00 78.12 86 ALA A C 1
ATOM 680 O O . ALA A 1 86 ? 23.710 -0.272 2.941 1.00 78.12 86 ALA A O 1
ATOM 681 N N . ALA A 1 87 ? 25.509 0.071 1.646 1.00 80.00 87 ALA A N 1
ATOM 682 C CA . ALA A 1 87 ? 25.141 1.439 1.277 1.00 80.00 87 ALA A CA 1
ATOM 683 C C . ALA A 1 87 ? 23.792 1.496 0.535 1.00 80.00 87 ALA A C 1
ATOM 685 O O . ALA A 1 87 ? 22.954 2.345 0.838 1.00 80.00 87 ALA A O 1
ATOM 686 N N . MET A 1 88 ? 23.553 0.558 -0.388 1.00 80.81 88 MET A N 1
ATOM 687 C CA . MET A 1 88 ? 22.277 0.433 -1.099 1.00 80.81 88 MET A CA 1
ATOM 688 C C . MET A 1 88 ? 21.120 0.116 -0.143 1.00 80.81 88 MET A C 1
ATOM 690 O O . MET A 1 88 ? 20.058 0.727 -0.224 1.00 80.81 88 MET A O 1
ATOM 694 N N . THR A 1 89 ? 21.335 -0.799 0.804 1.00 82.25 89 THR A N 1
ATOM 695 C CA . THR A 1 89 ? 20.329 -1.181 1.807 1.00 82.25 89 THR A CA 1
ATOM 696 C C . THR A 1 89 ? 19.948 0.004 2.687 1.00 82.25 89 THR A C 1
ATOM 698 O O . THR A 1 89 ? 18.764 0.240 2.924 1.00 82.25 89 THR A O 1
ATOM 701 N N . VAL A 1 90 ? 20.928 0.794 3.134 1.00 87.19 90 VAL A N 1
ATOM 702 C CA . VAL A 1 90 ? 20.678 2.024 3.900 1.00 87.19 90 VAL A CA 1
ATOM 703 C C . VAL A 1 90 ? 19.857 3.018 3.080 1.00 87.19 90 VAL A C 1
ATOM 705 O O . VAL A 1 90 ? 18.860 3.539 3.575 1.00 87.19 90 VAL A O 1
ATOM 708 N N . PHE A 1 91 ? 20.223 3.240 1.816 1.00 86.25 91 PHE A N 1
ATOM 709 C CA . PHE A 1 91 ? 19.487 4.145 0.934 1.00 86.25 91 PHE A CA 1
ATOM 710 C C . PHE A 1 91 ? 18.022 3.718 0.745 1.00 86.25 91 PHE A C 1
ATOM 712 O O . PHE A 1 91 ? 17.114 4.529 0.929 1.00 86.25 91 PHE A O 1
ATOM 719 N N . VAL A 1 92 ? 17.776 2.438 0.449 1.00 86.44 92 VAL A N 1
ATOM 720 C CA . VAL A 1 92 ? 16.415 1.889 0.314 1.00 86.44 92 VAL A CA 1
ATOM 721 C C . VAL A 1 92 ? 15.641 2.012 1.626 1.00 86.44 92 VAL A C 1
ATOM 723 O O . VAL A 1 92 ? 14.468 2.371 1.611 1.00 86.44 92 VAL A O 1
ATOM 726 N N . SER A 1 93 ? 16.293 1.777 2.765 1.00 86.75 93 SER A N 1
ATOM 727 C CA . SER A 1 93 ? 15.650 1.873 4.082 1.00 86.75 93 SER A CA 1
ATOM 728 C C . SER A 1 93 ? 15.171 3.297 4.375 1.00 86.75 93 SER A C 1
ATOM 730 O O . SER A 1 93 ? 14.049 3.488 4.839 1.00 86.75 93 SER A O 1
ATOM 732 N N . ILE A 1 94 ? 15.984 4.306 4.043 1.00 91.50 94 ILE A N 1
ATOM 733 C CA . ILE A 1 94 ? 15.600 5.720 4.153 1.00 91.50 94 ILE A CA 1
ATOM 734 C C . ILE A 1 94 ? 14.411 6.027 3.237 1.00 91.50 94 ILE A C 1
ATOM 736 O O . ILE A 1 94 ? 13.455 6.673 3.660 1.00 91.50 94 ILE A O 1
ATOM 740 N N . PHE A 1 95 ? 14.431 5.544 1.994 1.00 87.31 95 PHE A N 1
ATOM 741 C CA . PHE A 1 95 ? 13.329 5.761 1.056 1.00 87.31 95 PHE A CA 1
ATOM 742 C C . PHE A 1 95 ? 12.010 5.142 1.548 1.00 87.31 95 PHE A C 1
ATOM 744 O O . PHE A 1 95 ? 10.967 5.794 1.517 1.00 87.31 95 PHE A O 1
ATOM 751 N N . VAL A 1 96 ? 12.054 3.912 2.067 1.00 88.81 96 VAL A N 1
ATOM 752 C CA . VAL A 1 96 ? 10.884 3.234 2.648 1.00 88.81 96 VAL A CA 1
ATOM 753 C C . VAL A 1 96 ? 10.376 3.963 3.895 1.00 88.81 96 VAL A C 1
ATOM 755 O O . VAL A 1 96 ? 9.166 4.055 4.093 1.00 88.81 96 VAL A O 1
ATOM 758 N N . LEU A 1 97 ? 11.265 4.552 4.702 1.00 91.25 97 LEU A N 1
ATOM 759 C CA . LEU A 1 97 ? 10.861 5.387 5.833 1.00 91.25 97 LEU A CA 1
ATOM 760 C C . LEU A 1 97 ? 10.055 6.610 5.370 1.00 91.25 97 LEU A C 1
ATOM 762 O O . LEU A 1 97 ? 8.983 6.879 5.912 1.00 91.25 97 LEU A O 1
ATOM 766 N N . PHE A 1 98 ? 10.518 7.314 4.333 1.00 92.94 98 PHE A N 1
ATOM 767 C CA . PHE A 1 98 ? 9.765 8.424 3.741 1.00 92.94 98 PHE A CA 1
ATOM 768 C C . PHE A 1 98 ? 8.426 7.975 3.151 1.00 92.94 98 PHE A C 1
ATOM 770 O O . PHE A 1 98 ? 7.429 8.679 3.311 1.00 92.94 98 PHE A O 1
ATOM 777 N N . ALA A 1 99 ? 8.370 6.796 2.527 1.00 88.94 99 ALA A N 1
ATOM 778 C CA . ALA A 1 99 ? 7.109 6.220 2.068 1.00 88.94 99 ALA A CA 1
ATOM 779 C C . ALA A 1 99 ? 6.137 5.981 3.239 1.00 88.94 99 ALA A C 1
ATOM 781 O O . ALA A 1 99 ? 4.959 6.311 3.132 1.00 88.94 99 ALA A O 1
ATOM 782 N N . GLY A 1 100 ? 6.629 5.497 4.385 1.00 88.62 100 GLY A N 1
ATOM 783 C CA . GLY A 1 100 ? 5.831 5.345 5.605 1.00 88.62 100 GLY A CA 1
ATOM 784 C C . GLY A 1 100 ? 5.273 6.672 6.130 1.00 88.62 100 GLY A C 1
ATOM 785 O O . GLY A 1 100 ? 4.087 6.759 6.448 1.00 88.62 100 GLY A O 1
ATOM 786 N N . LEU A 1 101 ? 6.091 7.730 6.150 1.00 92.50 101 LEU A N 1
ATOM 787 C CA . LEU A 1 101 ? 5.638 9.080 6.514 1.00 92.50 101 LEU A CA 1
ATOM 788 C C . LEU A 1 101 ? 4.563 9.598 5.548 1.00 92.50 101 LEU A C 1
ATOM 790 O O . LEU A 1 101 ? 3.559 10.162 5.982 1.00 92.50 101 LEU A O 1
ATOM 794 N N . ALA A 1 102 ? 4.742 9.364 4.246 1.00 91.38 102 ALA A N 1
ATOM 795 C CA . ALA A 1 102 ? 3.769 9.745 3.229 1.00 91.38 102 ALA A CA 1
ATOM 796 C C . ALA A 1 102 ? 2.428 9.012 3.407 1.00 91.38 102 ALA A C 1
ATOM 798 O O . ALA A 1 102 ? 1.378 9.646 3.327 1.00 91.38 102 ALA A O 1
ATOM 799 N N . VAL A 1 103 ? 2.445 7.710 3.717 1.00 89.38 103 VAL A N 1
ATOM 800 C CA . VAL A 1 103 ? 1.230 6.935 4.035 1.00 89.38 103 VAL A CA 1
ATOM 801 C C . VAL A 1 103 ? 0.547 7.474 5.297 1.00 89.38 103 VAL A C 1
ATOM 803 O O . VAL A 1 103 ? -0.672 7.649 5.310 1.00 89.38 103 VAL A O 1
ATOM 806 N N . GLY A 1 104 ? 1.322 7.804 6.335 1.00 88.25 104 GLY A N 1
ATOM 807 C CA . GLY A 1 104 ? 0.805 8.415 7.562 1.00 88.25 104 GLY A CA 1
ATOM 808 C C . GLY A 1 104 ? 0.109 9.760 7.323 1.00 88.25 104 GLY A C 1
ATOM 809 O O . GLY A 1 104 ? -0.900 10.045 7.963 1.00 88.25 104 GLY A O 1
ATOM 810 N N . LEU A 1 105 ? 0.598 10.558 6.368 1.00 92.62 105 LEU A N 1
ATOM 811 C CA . LEU A 1 105 ? -0.023 11.821 5.956 1.00 92.62 105 LEU A CA 1
ATOM 812 C C . LEU A 1 105 ? -1.238 11.619 5.036 1.00 92.62 105 LEU A C 1
ATOM 814 O O . LEU A 1 105 ? -2.219 12.358 5.137 1.00 92.62 105 LEU A O 1
ATOM 818 N N . GLN A 1 106 ? -1.191 10.622 4.149 1.00 93.56 106 GLN A N 1
ATOM 819 C CA . GLN A 1 106 ? -2.253 10.344 3.181 1.00 93.56 106 GLN A CA 1
ATOM 820 C C . GLN A 1 106 ? -3.595 10.097 3.872 1.00 93.56 106 GLN A C 1
ATOM 822 O O . GLN A 1 106 ? -4.622 10.591 3.407 1.00 93.56 106 GLN A O 1
ATOM 827 N N . GLY A 1 107 ? -3.595 9.364 4.987 1.00 93.69 107 GLY A N 1
ATOM 828 C CA . GLY A 1 107 ? -4.830 9.000 5.669 1.00 93.69 107 GLY A CA 1
ATOM 829 C C . GLY A 1 107 ? -5.647 10.194 6.171 1.00 93.69 107 GLY A C 1
ATOM 830 O O . GLY A 1 107 ? -6.796 10.350 5.753 1.00 93.69 107 GLY A O 1
ATOM 831 N N . PRO A 1 108 ? -5.090 11.070 7.023 1.00 94.12 108 PRO A N 1
ATOM 832 C CA . PRO A 1 108 ? -5.769 12.283 7.469 1.00 94.12 108 PRO A CA 1
ATOM 833 C C . PRO A 1 108 ? -6.239 13.184 6.320 1.00 94.12 108 PRO A C 1
ATOM 835 O O . PRO A 1 108 ? -7.344 13.717 6.387 1.00 94.12 108 PRO A O 1
ATOM 838 N N . VAL A 1 109 ? -5.456 13.311 5.242 1.00 95.12 109 VAL A N 1
ATOM 839 C CA . VAL A 1 109 ? -5.862 14.076 4.049 1.00 95.12 109 VAL A CA 1
ATOM 840 C C . VAL A 1 109 ? -7.075 13.432 3.367 1.00 95.12 109 VAL A C 1
ATOM 842 O O . VAL A 1 109 ? -8.041 14.128 3.061 1.00 95.12 109 VAL A O 1
ATOM 845 N N . ALA A 1 110 ? -7.084 12.107 3.198 1.00 95.94 110 ALA A N 1
ATOM 846 C CA . ALA A 1 110 ? -8.236 11.381 2.661 1.00 95.94 110 ALA A CA 1
ATOM 847 C C . ALA A 1 110 ? -9.482 11.539 3.543 1.00 95.94 110 ALA A C 1
ATOM 849 O O . ALA A 1 110 ? -10.581 11.822 3.059 1.00 95.94 110 ALA A O 1
ATOM 850 N N . SER A 1 111 ? -9.310 11.437 4.859 1.00 95.75 111 SER A N 1
ATOM 851 C CA . SER A 1 111 ? -10.384 11.651 5.827 1.00 95.75 111 SER A CA 1
ATOM 852 C C . SER A 1 111 ? -10.920 13.088 5.796 1.00 95.75 111 SER A C 1
ATOM 854 O O . SER A 1 111 ? -12.124 13.299 5.952 1.00 95.75 111 SER A O 1
ATOM 856 N N . LEU A 1 112 ? -10.062 14.087 5.574 1.00 96.56 112 LEU A N 1
ATOM 857 C CA . LEU A 1 112 ? -10.477 15.481 5.435 1.00 96.56 112 LEU A CA 1
ATOM 858 C C . LEU A 1 112 ? -11.358 15.667 4.199 1.00 96.56 112 LEU A C 1
ATOM 860 O O . LEU A 1 112 ? -12.441 16.230 4.310 1.00 96.56 112 LEU A O 1
ATOM 864 N N . ILE A 1 113 ? -10.938 15.159 3.038 1.00 97.31 113 ILE A N 1
ATOM 865 C CA . ILE A 1 113 ? -11.748 15.243 1.812 1.00 97.31 113 ILE A CA 1
ATOM 866 C C . ILE A 1 113 ? -13.089 14.534 2.030 1.00 97.31 113 ILE A C 1
ATOM 868 O O . ILE A 1 113 ? -14.141 15.065 1.688 1.00 97.31 113 ILE A O 1
ATOM 872 N N . THR A 1 114 ? -13.059 13.383 2.701 1.00 97.06 114 THR A N 1
ATOM 873 C CA . THR A 1 114 ? -14.252 12.579 2.990 1.00 97.06 114 THR A CA 1
ATOM 874 C C . THR A 1 114 ? -15.268 13.309 3.856 1.00 97.06 114 THR A C 1
ATOM 876 O O . THR A 1 114 ? -16.454 13.295 3.548 1.00 97.06 114 THR A O 1
ATOM 879 N N . THR A 1 115 ? -14.824 13.969 4.925 1.00 96.00 115 THR A N 1
ATOM 880 C CA . THR A 1 115 ? -15.728 14.704 5.828 1.00 96.00 115 THR A CA 1
ATOM 881 C C . THR A 1 115 ? -16.319 15.962 5.189 1.00 96.00 115 THR A C 1
ATOM 883 O O . THR A 1 115 ? -17.311 16.485 5.690 1.00 96.00 115 THR A O 1
ATOM 886 N N . ARG A 1 116 ? -15.729 16.454 4.091 1.00 96.94 116 ARG A N 1
ATOM 887 C CA . ARG A 1 116 ? -16.183 17.652 3.371 1.00 96.94 116 ARG A CA 1
ATOM 888 C C . ARG A 1 116 ? -17.030 17.336 2.143 1.00 96.94 116 ARG A C 1
ATOM 890 O O . ARG A 1 116 ? -17.986 18.057 1.890 1.00 96.94 116 ARG A O 1
ATOM 897 N N . LEU A 1 117 ? -16.650 16.315 1.381 1.00 97.19 117 LEU A N 1
ATOM 898 C CA . LEU A 1 117 ? -17.198 16.039 0.051 1.00 97.19 117 LEU A CA 1
ATOM 899 C C . LEU A 1 117 ? -17.847 14.658 -0.064 1.00 97.19 117 LEU A C 1
ATOM 901 O O . LEU A 1 117 ? -18.737 14.501 -0.883 1.00 97.19 117 LEU A O 1
ATOM 905 N N . GLY A 1 118 ? -17.438 13.693 0.763 1.00 96.75 118 GLY A N 1
ATOM 906 C CA . GLY A 1 118 ? -17.900 12.307 0.696 1.00 96.75 118 GLY A CA 1
ATOM 907 C C . GLY A 1 118 ? -16.791 11.308 0.353 1.00 96.75 118 GLY A C 1
ATOM 908 O O . GLY A 1 118 ? -15.667 11.656 -0.025 1.00 96.75 118 GLY A O 1
ATOM 909 N N . VAL A 1 119 ? -17.085 10.021 0.570 1.00 96.06 119 VAL A N 1
ATOM 910 C CA . VAL A 1 119 ? -16.110 8.926 0.405 1.00 96.06 119 VAL A CA 1
ATOM 911 C C . VAL A 1 119 ? -15.752 8.727 -1.069 1.00 96.06 119 VAL A C 1
ATOM 913 O O . VAL A 1 119 ? -14.581 8.522 -1.386 1.00 96.06 119 VAL A O 1
ATOM 916 N N . LEU A 1 120 ? -16.736 8.798 -1.970 1.00 96.94 120 LEU A N 1
ATOM 917 C CA . LEU A 1 120 ? -16.524 8.558 -3.401 1.00 96.94 120 LEU A CA 1
ATOM 918 C C . LEU A 1 120 ? -15.690 9.678 -4.030 1.00 96.94 120 LEU A C 1
ATOM 920 O O . LEU A 1 120 ? -14.762 9.411 -4.791 1.00 96.94 120 LEU A O 1
ATOM 924 N N . GLU A 1 121 ? -15.961 10.919 -3.640 1.00 97.12 121 GLU A N 1
ATOM 925 C CA . GLU A 1 121 ? -15.239 12.124 -4.031 1.00 97.12 121 GLU A CA 1
ATOM 926 C C . GLU A 1 121 ? -13.785 12.052 -3.557 1.00 97.12 121 GLU A C 1
ATOM 928 O O . GLU A 1 121 ? -12.867 12.302 -4.335 1.00 97.12 121 GLU A O 1
ATOM 933 N N . SER A 1 122 ? -13.560 11.633 -2.305 1.00 96.62 122 SER A N 1
ATOM 934 C CA . SER A 1 122 ? -12.217 11.408 -1.755 1.00 96.62 122 SER A CA 1
ATOM 935 C C . SER A 1 122 ? -11.433 10.373 -2.558 1.00 96.62 122 SER A C 1
ATOM 937 O O . SER A 1 122 ? -10.301 10.629 -2.976 1.00 96.62 122 SER A O 1
ATOM 939 N N . ILE A 1 123 ? -12.049 9.219 -2.826 1.00 97.06 123 ILE A N 1
ATOM 940 C CA . ILE A 1 123 ? -11.446 8.157 -3.632 1.00 97.06 123 ILE A CA 1
ATOM 941 C C . ILE A 1 123 ? -11.076 8.686 -5.023 1.00 97.06 123 ILE A C 1
ATOM 943 O O . ILE A 1 123 ? -9.940 8.489 -5.459 1.00 97.06 123 ILE A O 1
ATOM 947 N N . PHE A 1 124 ? -12.001 9.373 -5.696 1.00 97.12 124 PHE A N 1
ATOM 948 C CA . PHE A 1 124 ? -11.788 9.910 -7.036 1.00 97.12 124 PHE A CA 1
ATOM 949 C C . PHE A 1 124 ? -10.656 10.943 -7.071 1.00 97.12 124 PHE A C 1
ATOM 951 O O . PHE A 1 124 ? -9.728 10.799 -7.865 1.00 97.12 124 PHE A O 1
ATOM 958 N N . ILE A 1 125 ? -10.684 11.943 -6.182 1.00 96.69 125 ILE A N 1
ATOM 959 C CA . ILE A 1 125 ? -9.685 13.023 -6.130 1.00 96.69 125 ILE A CA 1
ATOM 960 C C . ILE A 1 125 ? -8.282 12.460 -5.878 1.00 96.69 125 ILE A C 1
ATOM 962 O O . ILE A 1 125 ? -7.333 12.848 -6.562 1.00 96.69 125 ILE A O 1
ATOM 966 N N . ILE A 1 126 ? -8.137 11.522 -4.936 1.00 96.00 126 ILE A N 1
ATOM 967 C CA . ILE A 1 126 ? -6.836 10.929 -4.598 1.00 96.00 126 ILE A CA 1
ATOM 968 C C . ILE A 1 126 ? -6.281 10.106 -5.762 1.00 96.00 126 ILE A C 1
ATOM 970 O O . ILE A 1 126 ? -5.106 10.248 -6.105 1.00 96.00 126 ILE A O 1
ATOM 974 N N . HIS A 1 127 ? -7.108 9.269 -6.395 1.00 96.12 127 HIS A N 1
ATOM 975 C CA . HIS A 1 127 ? -6.650 8.428 -7.502 1.00 96.12 127 HIS A CA 1
ATOM 976 C C . HIS A 1 127 ? -6.362 9.245 -8.761 1.00 96.12 127 HIS A C 1
ATOM 978 O O . HIS A 1 127 ? -5.347 9.007 -9.415 1.00 96.12 127 HIS A O 1
ATOM 984 N N . LEU A 1 128 ? -7.192 10.244 -9.074 1.00 97.00 128 LEU A N 1
ATOM 985 C CA . LEU A 1 128 ? -6.954 11.142 -10.201 1.00 97.00 128 LEU A CA 1
ATOM 986 C C . LEU A 1 128 ? -5.680 11.969 -9.992 1.00 97.00 128 LEU A C 1
ATOM 988 O O . LEU A 1 128 ? -4.846 12.052 -10.893 1.00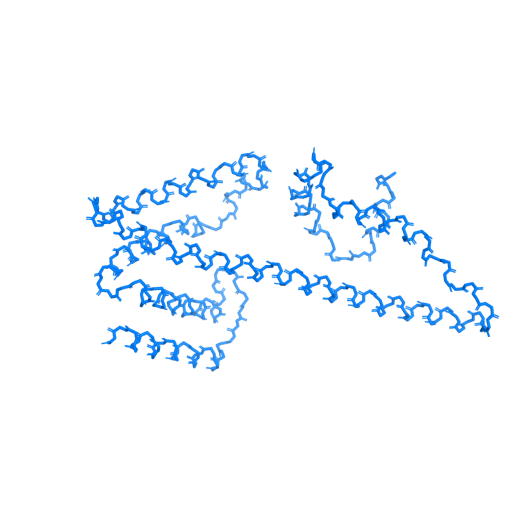 97.00 128 LEU A O 1
ATOM 992 N N . GLY A 1 129 ? -5.486 12.526 -8.793 1.00 95.81 129 GLY A N 1
ATOM 993 C CA . GLY A 1 129 ? -4.267 13.253 -8.441 1.00 95.81 129 GLY A CA 1
ATOM 994 C C . GLY A 1 129 ? -3.017 12.377 -8.551 1.00 95.81 129 GLY A C 1
ATOM 995 O O . GLY A 1 129 ? -2.023 12.792 -9.147 1.00 95.81 129 GLY A O 1
ATOM 996 N N . GLY A 1 130 ? -3.080 11.138 -8.054 1.00 94.69 130 GLY A N 1
ATOM 997 C CA . GLY A 1 130 ? -2.002 10.156 -8.195 1.00 94.69 130 GLY A CA 1
ATOM 998 C C . GLY A 1 130 ? -1.713 9.783 -9.652 1.00 94.69 130 GLY A C 1
ATOM 999 O O . GLY A 1 130 ? -0.549 9.705 -10.048 1.00 94.69 130 GLY A O 1
ATOM 1000 N N . ALA A 1 131 ? -2.747 9.612 -10.480 1.00 95.19 131 ALA A N 1
ATOM 1001 C CA . ALA A 1 131 ? -2.595 9.344 -11.908 1.00 95.19 131 ALA A CA 1
ATOM 1002 C C . ALA A 1 131 ? -1.894 10.506 -12.631 1.00 95.19 131 ALA A C 1
ATOM 1004 O O . ALA A 1 131 ? -0.928 10.285 -13.357 1.00 95.19 131 ALA A O 1
ATOM 1005 N N . ILE A 1 132 ? -2.306 11.752 -12.376 1.00 95.56 132 ILE A N 1
ATOM 1006 C CA . ILE A 1 132 ? -1.682 12.942 -12.975 1.00 95.56 132 ILE A CA 1
ATOM 1007 C C . ILE A 1 132 ? -0.225 13.081 -12.517 1.00 95.56 132 ILE A C 1
ATOM 1009 O O . ILE A 1 132 ? 0.674 13.246 -13.342 1.00 95.56 132 ILE A O 1
ATOM 1013 N N . LEU A 1 133 ? 0.032 12.983 -11.210 1.00 93.94 133 LEU A N 1
ATOM 1014 C CA . LEU A 1 133 ? 1.380 13.147 -10.663 1.00 93.94 133 LEU A CA 1
ATOM 1015 C C . LEU A 1 133 ? 2.334 12.031 -11.094 1.00 93.94 133 LEU A C 1
ATOM 1017 O O . LEU A 1 133 ? 3.513 12.304 -11.292 1.00 93.94 133 LEU A O 1
ATOM 1021 N N . SER A 1 134 ? 1.848 10.800 -11.275 1.00 91.62 134 SER A N 1
ATOM 1022 C CA . SER A 1 134 ? 2.657 9.691 -11.804 1.00 91.62 134 SER A CA 1
ATOM 1023 C C . SER A 1 134 ? 2.875 9.774 -13.318 1.00 91.62 134 SER A C 1
ATOM 1025 O O . SER A 1 134 ? 3.901 9.306 -13.815 1.00 91.62 134 SER A O 1
ATOM 1027 N N . PHE A 1 135 ? 1.977 10.432 -14.057 1.00 91.75 135 PHE A N 1
ATOM 1028 C CA . PHE A 1 135 ? 2.129 10.659 -15.494 1.00 91.75 135 PHE A CA 1
ATOM 1029 C C . PHE A 1 135 ? 3.286 11.617 -15.828 1.00 91.75 135 PHE A C 1
ATOM 1031 O O . PHE A 1 135 ? 3.998 11.416 -16.811 1.00 91.75 135 PHE A O 1
ATOM 1038 N N . ILE A 1 136 ? 3.538 12.626 -14.988 1.00 91.19 136 ILE A N 1
ATOM 1039 C CA . ILE A 1 136 ? 4.634 13.593 -15.184 1.00 91.19 136 ILE A CA 1
ATOM 1040 C C . ILE A 1 136 ? 6.012 12.903 -15.315 1.00 91.19 136 ILE A C 1
ATOM 1042 O O . ILE A 1 136 ? 6.658 13.065 -16.357 1.00 91.19 136 ILE A O 1
ATOM 1046 N N . PRO A 1 137 ? 6.496 12.117 -14.329 1.00 89.06 137 PRO A N 1
ATOM 1047 C CA . PRO A 1 137 ? 7.782 11.435 -14.445 1.00 89.06 137 PRO A CA 1
ATOM 1048 C C . PRO A 1 137 ? 7.775 10.373 -15.546 1.00 89.06 137 PRO A C 1
ATOM 1050 O O . PRO A 1 137 ? 8.806 10.172 -16.182 1.00 89.06 137 PRO A O 1
ATOM 1053 N N . LEU A 1 138 ? 6.634 9.732 -15.823 1.00 90.31 138 LEU A N 1
ATOM 1054 C CA . LEU A 1 138 ? 6.502 8.767 -16.916 1.00 90.31 138 LEU A CA 1
ATOM 1055 C C . LEU A 1 138 ? 6.856 9.391 -18.277 1.00 90.31 138 LEU A C 1
ATOM 1057 O O . LEU A 1 138 ? 7.589 8.781 -19.059 1.00 90.31 138 LEU A O 1
ATOM 1061 N N . VAL A 1 139 ? 6.385 10.614 -18.539 1.00 89.06 139 VAL A N 1
ATOM 1062 C CA . VAL A 1 139 ? 6.685 11.351 -19.776 1.00 89.06 139 VAL A CA 1
ATOM 1063 C C . VAL A 1 139 ? 8.109 11.910 -19.765 1.00 89.06 139 VAL A C 1
ATOM 1065 O O . VAL A 1 139 ? 8.843 11.730 -20.737 1.00 89.06 139 VAL A O 1
ATOM 1068 N N . ILE A 1 140 ? 8.531 12.554 -18.669 1.00 90.00 140 ILE A N 1
ATOM 1069 C CA . ILE A 1 140 ? 9.851 13.209 -18.574 1.00 90.00 140 ILE A CA 1
ATOM 1070 C C . ILE A 1 140 ? 10.990 12.194 -18.684 1.00 90.00 140 ILE A C 1
ATOM 1072 O O . ILE A 1 140 ? 11.958 12.418 -19.412 1.00 90.00 140 ILE A O 1
ATOM 1076 N N . LEU A 1 141 ? 10.878 11.071 -17.975 1.00 88.00 141 LEU A N 1
ATOM 1077 C CA . LEU A 1 141 ? 11.912 10.039 -17.939 1.00 88.00 141 LEU A CA 1
ATOM 1078 C C . LEU A 1 141 ? 11.829 9.082 -19.129 1.00 88.00 141 LEU A C 1
ATOM 1080 O O . LEU A 1 141 ? 12.654 8.175 -19.209 1.00 88.00 141 LEU A O 1
ATOM 1084 N N . ARG A 1 142 ? 10.866 9.285 -20.046 1.00 77.12 142 ARG A N 1
ATOM 1085 C CA . ARG A 1 142 ? 10.577 8.392 -21.177 1.00 77.12 142 ARG A CA 1
ATOM 1086 C C . ARG A 1 142 ? 10.494 6.949 -20.691 1.00 77.12 142 ARG A C 1
ATOM 1088 O O . ARG A 1 142 ? 11.382 6.152 -20.980 1.00 77.12 142 ARG A O 1
ATOM 1095 N N . GLY A 1 143 ? 9.470 6.677 -19.876 1.00 67.38 143 GLY A N 1
ATOM 1096 C CA . GLY A 1 143 ? 9.301 5.431 -19.128 1.00 67.38 143 GLY A CA 1
ATOM 1097 C C . GLY A 1 143 ? 9.689 4.166 -19.897 1.00 67.38 143 GLY A C 1
ATOM 1098 O O . GLY A 1 143 ? 9.588 4.108 -21.113 1.00 67.38 143 GLY A O 1
ATOM 1099 N N . GLY A 1 144 ? 10.122 3.129 -19.178 1.00 78.50 144 GLY A N 1
ATOM 1100 C CA . GLY A 1 144 ? 10.785 1.977 -19.797 1.00 78.50 144 GLY A CA 1
ATOM 1101 C C . GLY A 1 144 ? 9.923 1.204 -20.801 1.00 78.50 144 GLY A C 1
ATOM 1102 O O . GLY A 1 144 ? 10.152 1.259 -22.002 1.00 78.50 144 GLY A O 1
ATOM 1103 N N . LYS A 1 145 ? 8.960 0.426 -20.301 1.00 87.56 145 LYS A N 1
ATOM 1104 C CA . LYS A 1 145 ? 8.260 -0.621 -21.070 1.00 87.56 145 LYS A CA 1
ATOM 1105 C C . LYS A 1 145 ? 6.743 -0.456 -21.071 1.00 87.56 145 LYS A C 1
ATOM 1107 O O . LYS A 1 145 ? 6.013 -1.434 -21.143 1.00 87.56 145 LYS A O 1
ATOM 1112 N N . LEU A 1 146 ? 6.243 0.778 -20.983 1.00 86.38 146 LEU A N 1
ATOM 1113 C CA . LEU A 1 146 ? 4.798 1.015 -20.883 1.00 86.38 146 LEU A CA 1
ATOM 1114 C C . LEU A 1 146 ? 4.019 0.426 -22.073 1.00 86.38 146 LEU A C 1
ATOM 1116 O O . LEU A 1 146 ? 2.908 -0.055 -21.893 1.00 86.38 146 LEU A O 1
ATOM 1120 N N . GLY A 1 147 ? 4.609 0.401 -23.273 1.00 88.19 147 GLY A N 1
ATOM 1121 C CA . GLY A 1 147 ? 4.000 -0.232 -24.450 1.00 88.19 147 GLY A CA 1
ATOM 1122 C C . GLY A 1 147 ? 3.779 -1.745 -24.313 1.00 88.19 147 GLY A C 1
ATOM 1123 O O . GLY A 1 147 ? 2.915 -2.294 -24.989 1.00 88.19 147 GLY A O 1
ATOM 1124 N N . GLU A 1 148 ? 4.496 -2.409 -23.403 1.00 92.31 148 GLU A N 1
ATOM 1125 C CA . GLU A 1 148 ? 4.357 -3.838 -23.094 1.00 92.31 148 GLU A CA 1
ATOM 1126 C C . GLU A 1 148 ? 3.252 -4.103 -22.050 1.00 92.31 148 GLU A C 1
ATOM 1128 O O . GLU A 1 148 ? 3.149 -5.209 -21.543 1.00 92.31 148 GLU A O 1
ATOM 1133 N N . TRP A 1 149 ? 2.394 -3.133 -21.703 1.00 90.75 149 TRP A N 1
ATOM 1134 C CA . TRP A 1 149 ? 1.361 -3.314 -20.663 1.00 90.75 149 TRP A CA 1
ATOM 1135 C C . TRP A 1 149 ? 0.439 -4.526 -20.895 1.00 90.75 149 TRP A C 1
ATOM 1137 O O . TRP A 1 149 ? -0.058 -5.118 -19.942 1.00 90.75 149 TRP A O 1
ATOM 1147 N N . HIS A 1 150 ? 0.242 -4.913 -22.155 1.00 92.38 150 HIS A N 1
ATOM 1148 C CA . HIS A 1 150 ? -0.551 -6.068 -22.572 1.00 92.38 150 HIS A CA 1
ATOM 1149 C C . HIS A 1 150 ? 0.099 -7.420 -22.231 1.00 92.38 150 HIS A C 1
ATOM 1151 O O . HIS A 1 150 ? -0.571 -8.445 -22.306 1.00 92.38 150 HIS A O 1
ATOM 1157 N N . THR A 1 151 ? 1.385 -7.448 -21.864 1.00 93.69 151 THR A N 1
ATOM 1158 C CA . THR A 1 151 ? 2.062 -8.668 -21.398 1.00 93.69 151 THR A CA 1
ATOM 1159 C C . THR A 1 151 ? 1.800 -8.944 -19.920 1.00 93.69 151 THR A C 1
ATOM 1161 O O . THR A 1 151 ? 2.205 -9.989 -19.417 1.00 93.69 151 THR A O 1
ATOM 1164 N N . LEU A 1 152 ? 1.179 -8.005 -19.200 1.00 92.31 152 LEU A N 1
ATOM 1165 C CA . LEU A 1 152 ? 0.826 -8.198 -17.801 1.00 92.31 152 LEU A CA 1
ATOM 1166 C C . LEU A 1 152 ? -0.365 -9.154 -17.685 1.00 92.31 152 LEU A C 1
ATOM 1168 O O . LEU A 1 152 ? -1.294 -9.086 -18.494 1.00 92.31 152 LEU A O 1
ATOM 1172 N N . PRO A 1 153 ? -0.396 -10.008 -16.650 1.00 92.94 153 PRO A N 1
ATOM 1173 C CA . PRO A 1 153 ? -1.579 -10.802 -16.386 1.00 92.94 153 PRO A CA 1
ATOM 1174 C C . PRO A 1 153 ? -2.775 -9.874 -16.095 1.00 92.94 153 PRO A C 1
ATOM 1176 O O . PRO A 1 153 ? -2.608 -8.885 -15.375 1.00 92.94 153 PRO A O 1
ATOM 1179 N N . PRO A 1 154 ? -3.995 -10.174 -16.587 1.00 90.62 154 PRO A N 1
ATOM 1180 C CA . PRO A 1 154 ? -5.134 -9.256 -16.479 1.00 90.62 154 PRO A CA 1
ATOM 1181 C C . PRO A 1 154 ? -5.448 -8.817 -15.045 1.00 90.62 154 PRO A C 1
ATOM 1183 O O . PRO A 1 154 ? -5.829 -7.670 -14.820 1.00 90.62 154 PRO A O 1
ATOM 1186 N N . TYR A 1 155 ? -5.230 -9.696 -14.060 1.00 90.62 155 TYR A N 1
ATOM 1187 C CA . TYR A 1 155 ? -5.434 -9.377 -12.646 1.00 90.62 155 TYR A CA 1
ATOM 1188 C C . TYR A 1 155 ? -4.521 -8.244 -12.143 1.00 90.62 155 TYR A C 1
ATOM 1190 O O . TYR A 1 155 ? -4.907 -7.514 -11.234 1.00 90.62 155 TYR A O 1
ATOM 1198 N N . ALA A 1 156 ? -3.337 -8.045 -12.736 1.00 91.81 156 ALA A N 1
ATOM 1199 C CA . ALA A 1 156 ? -2.412 -6.984 -12.336 1.00 91.81 156 ALA A CA 1
ATOM 1200 C C . ALA A 1 156 ? -2.955 -5.590 -12.679 1.00 91.81 156 ALA A C 1
ATOM 1202 O O . ALA A 1 156 ? -2.692 -4.628 -11.958 1.00 91.81 156 ALA A O 1
ATOM 1203 N N . LEU A 1 157 ? -3.775 -5.479 -13.730 1.00 91.38 157 LEU A N 1
ATOM 1204 C CA . LEU A 1 157 ? -4.411 -4.217 -14.118 1.00 91.38 157 LEU A CA 1
ATOM 1205 C C . LEU A 1 157 ? -5.473 -3.766 -13.099 1.00 91.38 157 LEU A C 1
ATOM 1207 O O . LEU A 1 157 ? -5.767 -2.577 -12.998 1.00 91.38 157 LEU A O 1
ATOM 1211 N N . PHE A 1 158 ? -5.987 -4.685 -12.274 1.00 91.25 158 PHE A N 1
ATOM 1212 C CA . PHE A 1 158 ? -6.914 -4.371 -11.183 1.00 91.25 158 PHE A CA 1
ATOM 1213 C C . PHE A 1 158 ? -6.222 -3.873 -9.906 1.00 91.25 158 PHE A C 1
ATOM 1215 O O . PHE A 1 158 ? -6.910 -3.516 -8.950 1.00 91.25 158 PHE A O 1
ATOM 1222 N N . ALA A 1 159 ? -4.887 -3.778 -9.869 1.00 90.50 159 ALA A N 1
ATOM 1223 C CA . ALA A 1 159 ? -4.170 -3.265 -8.698 1.00 90.50 159 ALA A CA 1
ATOM 1224 C C . ALA A 1 159 ? -4.641 -1.854 -8.293 1.00 90.50 159 ALA A C 1
ATOM 1226 O O . ALA A 1 159 ? -4.781 -1.563 -7.106 1.00 90.50 159 ALA A O 1
ATOM 1227 N N . GLY A 1 160 ? -4.976 -1.003 -9.272 1.00 90.19 160 GLY A N 1
ATOM 1228 C CA . GLY A 1 160 ? -5.564 0.314 -9.014 1.00 90.19 160 GLY A CA 1
ATOM 1229 C C . GLY A 1 160 ? -6.936 0.240 -8.334 1.00 90.19 160 GLY A C 1
ATOM 1230 O O . GLY A 1 160 ? -7.204 1.015 -7.422 1.00 90.19 160 GLY A O 1
ATOM 1231 N N . ALA A 1 161 ? -7.774 -0.735 -8.705 1.00 93.25 161 ALA A N 1
ATOM 1232 C CA . ALA A 1 161 ? -9.091 -0.948 -8.099 1.00 93.25 161 ALA A CA 1
ATOM 1233 C C . ALA A 1 161 ? -8.992 -1.370 -6.622 1.00 93.25 161 ALA A C 1
ATOM 1235 O O . ALA A 1 161 ? -9.797 -0.938 -5.801 1.00 93.25 161 ALA A O 1
ATOM 1236 N N . VAL A 1 162 ? -7.969 -2.146 -6.250 1.00 93.06 162 VAL A N 1
ATOM 1237 C CA . VAL A 1 162 ? -7.690 -2.472 -4.838 1.00 93.06 162 VAL A CA 1
ATOM 1238 C C . VAL A 1 162 ? -7.360 -1.204 -4.036 1.00 93.06 162 VAL A C 1
ATOM 1240 O O . VAL A 1 162 ? -7.756 -1.083 -2.877 1.00 93.06 162 VAL A O 1
ATOM 1243 N N . GLY A 1 163 ? -6.718 -0.213 -4.664 1.00 93.44 163 GLY A N 1
ATOM 1244 C CA . GLY A 1 163 ? -6.463 1.103 -4.070 1.00 93.44 163 GLY A CA 1
ATOM 1245 C C . GLY A 1 163 ? -7.734 1.855 -3.658 1.00 93.44 163 GLY A C 1
ATOM 1246 O O . GLY A 1 163 ? -7.740 2.511 -2.614 1.00 93.44 163 GLY A O 1
ATOM 1247 N N . LEU A 1 164 ? -8.840 1.699 -4.398 1.00 95.94 164 LEU A N 1
ATOM 1248 C CA . LEU A 1 164 ? -10.135 2.297 -4.038 1.00 95.94 164 LEU A CA 1
ATOM 1249 C C . LEU A 1 164 ? -10.633 1.747 -2.694 1.00 95.94 164 LEU A C 1
ATOM 1251 O O . LEU A 1 164 ? -11.118 2.514 -1.864 1.00 95.94 164 LEU A O 1
ATOM 1255 N N . ILE A 1 165 ? -10.464 0.441 -2.458 1.00 95.75 165 ILE A N 1
ATOM 1256 C CA . ILE A 1 165 ? -10.841 -0.214 -1.196 1.00 95.75 165 ILE A CA 1
ATOM 1257 C C . ILE A 1 165 ? -9.992 0.333 -0.047 1.00 95.75 165 ILE A C 1
ATOM 1259 O O . ILE A 1 165 ? -10.530 0.661 1.007 1.00 95.75 165 ILE A O 1
ATOM 1263 N N . VAL A 1 166 ? -8.680 0.478 -0.256 1.00 95.31 166 VAL A N 1
ATOM 1264 C CA . VAL A 1 166 ? -7.758 1.009 0.761 1.00 95.31 166 VAL A CA 1
ATOM 1265 C C . VAL A 1 166 ? -8.138 2.435 1.149 1.00 95.31 166 VAL A C 1
ATOM 1267 O O . VAL A 1 166 ? -8.306 2.721 2.332 1.00 95.31 166 VAL A O 1
ATOM 1270 N N . ILE A 1 167 ? -8.324 3.325 0.171 1.00 96.00 167 ILE A N 1
ATOM 1271 C CA . ILE A 1 167 ? -8.679 4.719 0.451 1.00 96.00 167 ILE A CA 1
ATOM 1272 C C . ILE A 1 167 ? -10.077 4.812 1.064 1.00 96.00 167 ILE A C 1
ATOM 1274 O O . ILE A 1 167 ? -10.243 5.525 2.046 1.00 96.00 167 ILE A O 1
ATOM 1278 N N . GLY A 1 168 ? -11.058 4.046 0.578 1.00 96.00 168 GLY A N 1
ATOM 1279 C CA . GLY A 1 168 ? -12.389 3.981 1.186 1.00 96.00 168 GLY A CA 1
ATOM 1280 C C . GLY A 1 168 ? -12.358 3.505 2.642 1.00 96.00 168 GLY A C 1
ATOM 1281 O O . GLY A 1 168 ? -12.988 4.118 3.507 1.00 96.00 168 GLY A O 1
ATOM 1282 N N . ALA A 1 169 ? -11.581 2.462 2.942 1.00 95.56 169 ALA A N 1
ATOM 1283 C CA . ALA A 1 169 ? -11.384 1.962 4.300 1.00 95.56 169 ALA A CA 1
ATOM 1284 C C . ALA A 1 169 ? -10.718 3.013 5.197 1.00 95.56 169 ALA A C 1
ATOM 1286 O O . ALA A 1 169 ? -11.201 3.273 6.291 1.00 95.56 169 ALA A O 1
ATOM 1287 N N . ILE A 1 170 ? -9.667 3.683 4.722 1.00 95.88 170 ILE A N 1
ATOM 1288 C CA . ILE A 1 170 ? -8.995 4.763 5.456 1.00 95.88 170 ILE A CA 1
ATOM 1289 C C . ILE A 1 170 ? -9.954 5.923 5.738 1.00 95.88 170 ILE A C 1
ATOM 1291 O O . ILE A 1 170 ? -10.119 6.338 6.885 1.00 95.88 170 ILE A O 1
ATOM 1295 N N . SER A 1 171 ? -10.615 6.415 4.691 1.00 94.69 171 SER A N 1
ATOM 1296 C CA . SER A 1 171 ? -11.581 7.512 4.726 1.00 94.69 171 SER A CA 1
ATOM 1297 C C . SER A 1 171 ? -12.712 7.276 5.724 1.00 94.69 171 SER A C 1
ATOM 1299 O O . SER A 1 171 ? -13.205 8.214 6.346 1.00 94.69 171 SER A O 1
ATOM 1301 N N . THR A 1 172 ? -13.129 6.021 5.884 1.00 94.00 172 THR A N 1
ATOM 1302 C CA . THR A 1 172 ? -14.209 5.632 6.792 1.00 94.00 172 THR A CA 1
ATOM 1303 C C . THR A 1 172 ? -13.711 5.249 8.189 1.00 94.00 172 THR A C 1
ATOM 1305 O O . THR A 1 172 ? -14.417 5.497 9.167 1.00 94.00 172 THR A O 1
ATOM 1308 N N . ALA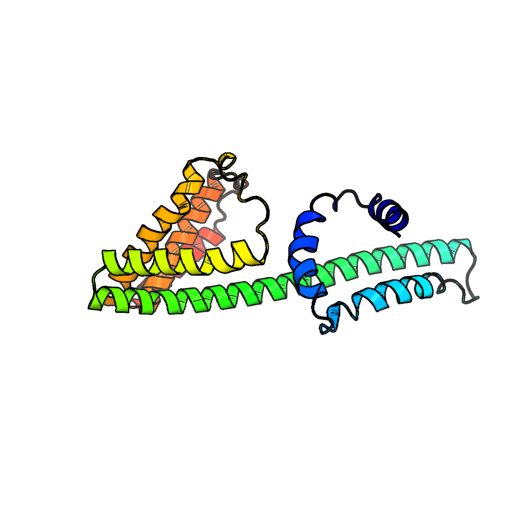 A 1 173 ? -12.517 4.675 8.323 1.00 94.69 173 ALA A N 1
ATOM 1309 C CA . ALA A 1 173 ? -11.972 4.230 9.602 1.00 94.69 173 ALA A CA 1
ATOM 1310 C C . ALA A 1 173 ? -11.427 5.388 10.445 1.00 94.69 173 ALA A C 1
ATOM 1312 O O . ALA A 1 173 ? -11.717 5.450 11.639 1.00 94.69 173 ALA A O 1
ATOM 1313 N N . ILE A 1 174 ? -10.706 6.342 9.842 1.00 95.69 174 ILE A N 1
ATOM 1314 C CA . ILE A 1 174 ? -10.039 7.419 10.593 1.00 95.69 174 ILE A CA 1
ATOM 1315 C C . ILE A 1 174 ? -11.010 8.238 11.456 1.00 95.69 174 ILE A C 1
ATOM 1317 O O . ILE A 1 174 ? -10.710 8.410 12.637 1.00 95.69 174 ILE A O 1
ATOM 1321 N N . PRO A 1 175 ? -12.182 8.688 10.962 1.00 93.06 175 PRO A N 1
ATOM 1322 C CA . PRO A 1 175 ? -13.142 9.411 11.799 1.00 93.06 175 PRO A CA 1
ATOM 1323 C C . PRO A 1 175 ? -13.712 8.596 12.969 1.00 93.06 175 PRO A C 1
ATOM 1325 O O . PRO A 1 175 ? -14.278 9.181 13.885 1.00 93.06 175 PRO A O 1
ATOM 1328 N N . ARG A 1 176 ? -13.622 7.258 12.925 1.00 92.75 176 ARG A N 1
ATOM 1329 C CA . ARG A 1 176 ? -14.256 6.349 13.895 1.00 92.75 176 ARG A CA 1
ATOM 1330 C C . ARG A 1 176 ? -13.288 5.823 14.948 1.00 92.75 176 ARG A C 1
ATOM 1332 O O . ARG A 1 176 ? -13.639 5.785 16.118 1.00 92.75 176 ARG A O 1
ATOM 1339 N N . VAL A 1 177 ? -12.100 5.393 14.527 1.00 93.50 177 VAL A N 1
ATOM 1340 C CA . VAL A 1 177 ? -11.099 4.751 15.402 1.00 93.50 177 VAL A CA 1
ATOM 1341 C C . VAL A 1 177 ? -9.777 5.521 15.463 1.00 93.50 177 VAL A C 1
ATOM 1343 O O . VAL A 1 177 ? -8.840 5.102 16.133 1.00 93.50 177 VAL A O 1
ATOM 1346 N N . GLY A 1 178 ? -9.682 6.655 14.765 1.00 92.94 178 GLY A N 1
ATOM 1347 C CA . GLY A 1 178 ? -8.488 7.490 14.719 1.00 92.94 178 GLY A CA 1
ATOM 1348 C C . GLY A 1 178 ? -7.425 7.023 13.709 1.00 92.94 178 GLY A C 1
ATOM 1349 O O . GLY A 1 178 ? -7.457 5.894 13.201 1.00 92.94 178 GLY A O 1
ATOM 1350 N N . PRO A 1 179 ? -6.451 7.896 13.389 1.00 91.88 179 PRO A N 1
ATOM 1351 C CA . PRO A 1 179 ? -5.434 7.630 12.371 1.00 91.88 179 PRO A CA 1
ATOM 1352 C C . PRO A 1 179 ? -4.440 6.536 12.776 1.00 91.88 179 PRO A C 1
ATOM 1354 O O . PRO A 1 179 ? -4.110 5.684 11.952 1.00 91.88 179 PRO A O 1
ATOM 1357 N N . ALA A 1 180 ? -4.002 6.512 14.040 1.00 91.81 180 ALA A N 1
ATOM 1358 C CA . ALA A 1 180 ? -3.025 5.536 14.523 1.00 91.81 180 ALA A CA 1
ATOM 1359 C C . ALA A 1 180 ? -3.559 4.096 14.431 1.00 91.81 180 ALA A C 1
ATOM 1361 O O . ALA A 1 180 ? -2.921 3.237 13.823 1.00 91.81 180 ALA A O 1
ATOM 1362 N N . ALA A 1 181 ? -4.762 3.847 14.960 1.00 92.75 181 ALA A N 1
ATOM 1363 C CA . ALA A 1 181 ? -5.406 2.538 14.881 1.00 92.75 181 ALA A CA 1
ATOM 1364 C C . ALA A 1 181 ? -5.656 2.096 13.432 1.00 92.75 181 ALA A C 1
ATOM 1366 O O . ALA A 1 181 ? -5.409 0.940 13.091 1.00 92.75 181 ALA A O 1
ATOM 1367 N N . THR A 1 182 ? -6.086 3.022 12.566 1.00 94.56 182 THR A N 1
ATOM 1368 C CA . THR A 1 182 ? -6.337 2.734 11.146 1.00 94.56 182 THR A CA 1
ATOM 1369 C C . THR A 1 182 ? -5.073 2.249 10.436 1.00 94.56 182 THR A C 1
ATOM 1371 O O . THR A 1 182 ? -5.106 1.222 9.759 1.00 94.56 182 THR A O 1
ATOM 1374 N N . VAL A 1 183 ? -3.944 2.946 10.608 1.00 92.75 183 VAL A N 1
ATOM 1375 C CA . VAL A 1 183 ? -2.672 2.552 9.980 1.00 92.75 183 VAL A CA 1
ATOM 1376 C C . VAL A 1 183 ? -2.205 1.196 10.499 1.00 92.75 183 VAL A C 1
ATOM 1378 O O . VAL A 1 183 ? -1.803 0.348 9.708 1.00 92.75 183 VAL A O 1
ATOM 1381 N N . MET A 1 184 ? -2.296 0.946 11.804 1.00 92.94 184 MET A N 1
ATOM 1382 C CA . MET A 1 184 ? -1.886 -0.347 12.353 1.00 92.94 184 MET A CA 1
ATOM 1383 C C . MET A 1 184 ? -2.756 -1.502 11.843 1.00 92.94 184 MET A C 1
ATOM 1385 O O . MET A 1 184 ? -2.214 -2.539 11.465 1.00 92.94 184 MET A O 1
ATOM 1389 N N . LEU A 1 185 ? -4.079 -1.319 11.761 1.00 93.88 185 LEU A N 1
ATOM 1390 C CA . LEU A 1 185 ? -4.992 -2.303 11.166 1.00 93.88 185 LEU A CA 1
ATOM 1391 C C . LEU A 1 185 ? -4.653 -2.589 9.700 1.00 93.88 185 LEU A C 1
ATOM 1393 O O . LEU A 1 185 ? -4.664 -3.749 9.285 1.00 93.88 185 LEU A O 1
ATOM 1397 N N . LEU A 1 186 ? -4.304 -1.558 8.924 1.00 94.38 186 LEU A N 1
ATOM 1398 C CA . LEU A 1 186 ? -3.844 -1.738 7.547 1.00 94.38 186 LEU A CA 1
ATOM 1399 C C . LEU A 1 186 ? -2.565 -2.563 7.476 1.00 94.38 186 LEU A C 1
ATOM 1401 O O . LEU A 1 186 ? -2.499 -3.494 6.676 1.00 94.38 186 LEU A O 1
ATOM 1405 N N . VAL A 1 187 ? -1.569 -2.258 8.314 1.00 93.62 187 VAL A N 1
ATOM 1406 C CA . VAL A 1 187 ? -0.314 -3.021 8.335 1.00 93.62 187 VAL A CA 1
ATOM 1407 C C . VAL A 1 187 ? -0.581 -4.475 8.727 1.00 93.62 187 VAL A C 1
ATOM 1409 O O . VAL A 1 187 ? -0.058 -5.380 8.083 1.00 93.62 187 VAL A O 1
ATOM 1412 N N . VAL A 1 188 ? -1.450 -4.732 9.709 1.00 95.00 188 VAL A N 1
ATOM 1413 C CA . VAL A 1 188 ? -1.860 -6.102 10.053 1.00 95.00 188 VAL A CA 1
ATOM 1414 C C . VAL A 1 188 ? -2.489 -6.812 8.851 1.00 95.00 188 VAL A C 1
ATOM 1416 O O . VAL A 1 188 ? -2.074 -7.920 8.514 1.00 95.00 188 VAL A O 1
ATOM 1419 N N . GLY A 1 189 ? -3.442 -6.174 8.165 1.00 95.00 189 GLY A N 1
ATOM 1420 C CA . GLY A 1 189 ? -4.070 -6.738 6.968 1.00 95.00 189 GLY A CA 1
ATOM 1421 C C . GLY A 1 189 ? -3.060 -7.044 5.856 1.00 95.00 189 GLY A C 1
ATOM 1422 O O . GLY A 1 189 ? -3.104 -8.121 5.262 1.00 95.00 189 GLY A O 1
ATOM 1423 N N . GLN A 1 190 ? -2.104 -6.138 5.629 1.00 94.62 190 GLN A N 1
ATOM 1424 C CA . GLN A 1 190 ? -1.006 -6.311 4.671 1.00 94.62 190 GLN A CA 1
ATOM 1425 C C . GLN A 1 190 ? -0.109 -7.505 5.029 1.00 94.62 190 GLN A C 1
ATOM 1427 O O . GLN A 1 190 ? 0.266 -8.278 4.147 1.00 94.62 190 GLN A O 1
ATOM 1432 N N . LEU A 1 191 ? 0.213 -7.697 6.310 1.00 94.44 191 LEU A N 1
ATOM 1433 C CA . LEU A 1 191 ? 1.015 -8.835 6.767 1.00 94.44 191 LEU A CA 1
ATOM 1434 C C . LEU A 1 191 ? 0.268 -10.163 6.614 1.00 94.44 191 LEU A C 1
ATOM 1436 O O . LEU A 1 191 ? 0.863 -11.147 6.171 1.00 94.44 191 LEU A O 1
ATOM 1440 N N . ILE A 1 192 ? -1.030 -10.191 6.928 1.00 94.94 192 ILE A N 1
ATOM 1441 C CA . ILE A 1 192 ? -1.870 -11.384 6.764 1.00 94.94 192 ILE A CA 1
ATOM 1442 C C . ILE A 1 192 ? -1.919 -11.794 5.291 1.00 94.94 192 ILE A C 1
ATOM 1444 O O . ILE A 1 192 ? -1.598 -12.937 4.967 1.00 94.94 192 ILE A O 1
ATOM 1448 N N . ILE A 1 193 ? -2.259 -10.873 4.382 1.00 94.56 193 ILE A N 1
ATOM 1449 C CA . ILE A 1 193 ? -2.333 -11.212 2.955 1.00 94.56 193 ILE A CA 1
ATOM 1450 C C . ILE A 1 193 ? -0.953 -11.560 2.383 1.00 94.56 193 ILE A C 1
ATOM 1452 O O . ILE A 1 193 ? -0.850 -12.465 1.561 1.00 94.56 193 ILE A O 1
ATOM 1456 N N . SER A 1 194 ? 0.121 -10.924 2.869 1.00 93.25 194 SER A N 1
ATOM 1457 C CA . SER A 1 194 ? 1.497 -11.266 2.492 1.00 93.25 194 SER A CA 1
ATOM 1458 C C . SER A 1 194 ? 1.853 -12.711 2.858 1.00 93.25 194 SER A C 1
ATOM 1460 O O . SER A 1 194 ? 2.453 -13.414 2.045 1.00 93.25 194 SER A O 1
ATOM 1462 N N . LEU A 1 195 ? 1.448 -13.184 4.044 1.00 93.56 195 LEU A N 1
ATOM 1463 C CA . LEU A 1 195 ? 1.634 -14.581 4.446 1.00 93.56 195 LEU A CA 1
ATOM 1464 C C . LEU A 1 195 ? 0.839 -15.546 3.569 1.00 93.56 195 LEU A C 1
ATOM 1466 O O . LEU A 1 195 ? 1.386 -16.563 3.153 1.00 93.56 195 LEU A O 1
ATOM 1470 N N . VAL A 1 196 ? -0.422 -15.224 3.277 1.00 94.25 196 VAL A N 1
ATOM 1471 C CA . VAL A 1 196 ? -1.282 -16.053 2.420 1.00 94.25 196 VAL A CA 1
ATOM 1472 C C . VAL A 1 196 ? -0.680 -16.171 1.020 1.00 94.25 196 VAL A C 1
ATOM 1474 O O . VAL A 1 196 ? -0.485 -17.281 0.530 1.00 94.25 196 VAL A O 1
ATOM 1477 N N . ILE A 1 197 ? -0.310 -15.044 0.406 1.00 94.06 197 ILE A N 1
ATOM 1478 C CA . ILE A 1 197 ? 0.316 -15.017 -0.922 1.00 94.06 197 ILE A CA 1
ATOM 1479 C C . ILE A 1 197 ? 1.597 -15.858 -0.932 1.00 94.06 197 ILE A C 1
ATOM 1481 O O . ILE A 1 197 ? 1.781 -16.676 -1.829 1.00 94.06 197 ILE A O 1
ATOM 1485 N N . ALA A 1 198 ? 2.456 -15.700 0.079 1.00 93.06 198 ALA A N 1
ATOM 1486 C CA . ALA A 1 198 ? 3.719 -16.425 0.165 1.00 93.06 198 ALA A CA 1
ATOM 1487 C C . ALA A 1 198 ? 3.535 -17.937 0.391 1.00 93.06 198 ALA A C 1
ATOM 1489 O O . ALA A 1 198 ? 4.279 -18.731 -0.180 1.00 93.06 198 ALA A O 1
ATOM 1490 N N . GLN A 1 199 ? 2.545 -18.346 1.186 1.00 92.44 199 GLN A N 1
ATOM 1491 C CA . GLN A 1 199 ? 2.267 -19.757 1.469 1.00 92.44 199 GLN A CA 1
ATOM 1492 C C . GLN A 1 199 ? 1.781 -20.507 0.224 1.00 92.44 199 GLN A C 1
ATOM 1494 O O . GLN A 1 199 ? 2.156 -21.659 0.017 1.00 92.44 199 GLN A O 1
ATOM 1499 N N . TYR A 1 200 ? 0.953 -19.860 -0.600 1.00 93.19 200 TYR A N 1
ATOM 1500 C CA . TYR A 1 200 ? 0.377 -20.468 -1.803 1.00 93.19 200 TYR A CA 1
ATOM 1501 C C . TYR A 1 200 ? 1.143 -20.143 -3.093 1.00 93.19 200 TYR A C 1
ATOM 1503 O O . TYR A 1 200 ? 0.784 -20.650 -4.153 1.00 93.19 200 TYR A O 1
ATOM 1511 N N . GLY A 1 201 ? 2.179 -19.302 -3.027 1.00 90.81 201 GLY A N 1
ATOM 1512 C CA . GLY A 1 201 ? 2.930 -18.852 -4.202 1.00 90.81 201 GLY A CA 1
ATOM 1513 C C . GLY A 1 201 ? 2.085 -18.043 -5.195 1.00 90.81 201 GLY A C 1
ATOM 1514 O O . GLY A 1 201 ? 2.299 -18.116 -6.404 1.00 90.81 201 GLY A O 1
ATOM 1515 N N . TRP A 1 202 ? 1.075 -17.314 -4.709 1.00 92.50 202 TRP A N 1
ATOM 1516 C CA . TRP A 1 202 ? 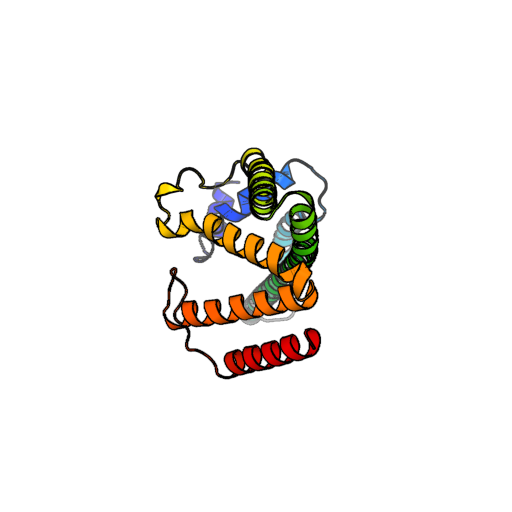0.222 -16.482 -5.563 1.00 92.50 202 TRP A CA 1
ATOM 1517 C C . TRP A 1 202 ? 1.006 -15.306 -6.159 1.00 92.50 202 TRP A C 1
ATOM 1519 O O . TRP A 1 202 ? 2.012 -14.873 -5.602 1.00 92.50 202 TRP A O 1
ATOM 1529 N N . LEU A 1 203 ? 0.516 -14.752 -7.276 1.00 89.25 203 LEU A N 1
ATOM 1530 C CA . LEU A 1 203 ? 1.093 -13.564 -7.931 1.00 89.25 203 LEU A CA 1
ATOM 1531 C C . LEU A 1 203 ? 2.584 -13.720 -8.292 1.00 89.25 203 LEU A C 1
ATOM 1533 O O . LEU A 1 203 ? 3.339 -12.756 -8.211 1.00 89.25 203 LEU A O 1
ATOM 1537 N N . GLU A 1 204 ? 3.006 -14.942 -8.639 1.00 87.50 204 GLU A N 1
ATOM 153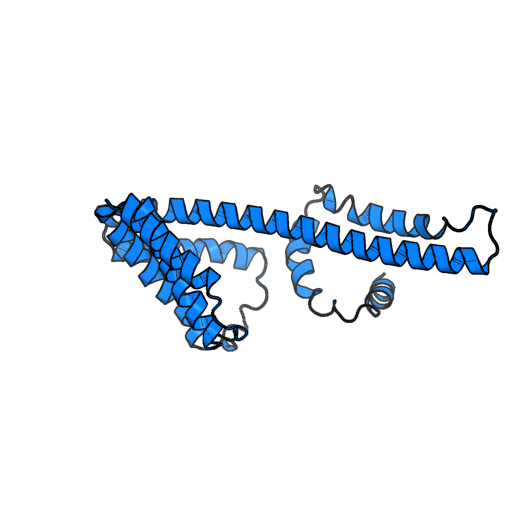8 C CA . GLU A 1 204 ? 4.399 -15.275 -8.990 1.00 87.50 204 GLU A CA 1
ATOM 1539 C C . GLU A 1 204 ? 5.403 -15.035 -7.841 1.00 87.50 204 GLU A C 1
ATOM 1541 O O . GLU A 1 204 ? 6.615 -14.953 -8.051 1.00 87.50 204 GLU A O 1
ATOM 1546 N N . VAL A 1 205 ? 4.914 -14.950 -6.598 1.00 89.88 205 VAL A N 1
ATOM 1547 C CA . VAL A 1 205 ? 5.756 -14.827 -5.405 1.00 89.88 205 VAL A CA 1
ATOM 1548 C C . VAL A 1 205 ? 6.358 -16.195 -5.050 1.00 89.88 205 VAL A C 1
ATOM 1550 O O . VAL A 1 205 ? 5.632 -17.191 -5.037 1.00 89.88 205 VAL A O 1
ATOM 1553 N N . PRO A 1 206 ? 7.664 -16.281 -4.713 1.00 87.81 206 PRO A N 1
ATOM 1554 C CA . PRO A 1 206 ? 8.284 -17.537 -4.301 1.00 87.81 206 PRO A CA 1
ATOM 1555 C C . PRO A 1 206 ? 7.572 -18.176 -3.107 1.00 87.81 206 PRO A C 1
ATOM 1557 O O . PRO A 1 206 ? 7.342 -17.514 -2.088 1.00 87.81 206 PRO A O 1
ATOM 1560 N N . LEU A 1 207 ? 7.278 -19.474 -3.221 1.00 90.44 207 LEU A N 1
ATOM 1561 C CA . LEU A 1 207 ? 6.600 -20.225 -2.172 1.00 90.44 207 LEU A CA 1
ATOM 1562 C C . LEU A 1 207 ? 7.470 -20.273 -0.914 1.00 90.44 207 LEU A C 1
ATOM 1564 O O . LEU A 1 207 ? 8.628 -20.697 -0.943 1.00 90.44 207 LEU A O 1
ATOM 1568 N N . ARG A 1 208 ? 6.906 -19.818 0.202 1.00 89.75 208 ARG A N 1
ATOM 1569 C CA . ARG A 1 208 ? 7.595 -19.737 1.485 1.00 89.75 208 ARG A CA 1
ATOM 1570 C C . ARG A 1 208 ? 6.668 -20.191 2.595 1.00 89.75 208 ARG A C 1
ATOM 1572 O O . ARG A 1 208 ? 5.627 -19.583 2.822 1.00 89.75 208 ARG A O 1
ATOM 1579 N N . ALA A 1 209 ? 7.117 -21.206 3.328 1.00 89.62 209 ALA A N 1
ATOM 1580 C CA . ALA A 1 209 ? 6.410 -21.704 4.494 1.00 89.62 209 ALA A CA 1
ATOM 1581 C C . ALA A 1 209 ? 6.174 -20.584 5.520 1.00 89.62 209 ALA A C 1
ATOM 1583 O O . ALA A 1 209 ? 7.067 -19.773 5.804 1.00 89.62 209 ALA A O 1
ATOM 1584 N N . ILE A 1 210 ? 4.969 -20.563 6.087 1.00 90.69 210 ILE A N 1
ATOM 1585 C CA . ILE A 1 210 ? 4.623 -19.675 7.198 1.00 90.69 210 ILE A CA 1
ATOM 1586 C C . ILE A 1 210 ? 5.535 -19.995 8.388 1.00 90.69 210 ILE A C 1
ATOM 1588 O O . ILE A 1 210 ? 5.559 -21.122 8.879 1.00 90.69 210 ILE A O 1
ATOM 1592 N N . SER A 1 211 ? 6.279 -18.992 8.861 1.00 91.00 211 SER A N 1
ATOM 1593 C CA . SER A 1 211 ? 7.099 -19.124 10.064 1.00 91.00 211 SER A CA 1
ATOM 1594 C C . SER A 1 211 ? 6.291 -18.753 11.316 1.00 91.00 211 SER A C 1
ATOM 1596 O O . SER A 1 211 ? 5.587 -17.735 11.297 1.00 91.00 211 SER A O 1
ATOM 1598 N N . PRO A 1 212 ? 6.417 -19.510 12.423 1.00 92.31 212 PRO A N 1
ATOM 1599 C CA . PRO A 1 212 ? 5.737 -19.199 13.683 1.00 92.31 212 PRO A CA 1
ATOM 1600 C C . PRO A 1 212 ? 6.010 -17.775 14.185 1.00 92.31 212 PRO A C 1
ATOM 1602 O O . PRO A 1 212 ? 5.092 -17.103 14.645 1.00 92.31 212 PRO A O 1
ATOM 1605 N N . ASP A 1 213 ? 7.232 -17.267 13.999 1.00 94.31 213 ASP A N 1
ATOM 1606 C CA . ASP A 1 213 ? 7.621 -15.914 14.424 1.00 94.31 213 ASP A CA 1
ATOM 1607 C C . ASP A 1 213 ? 6.803 -14.814 13.736 1.00 94.31 213 ASP A C 1
ATOM 1609 O O . ASP A 1 213 ? 6.480 -13.794 14.342 1.00 94.31 213 ASP A O 1
ATOM 1613 N N . ARG A 1 214 ? 6.434 -15.013 12.462 1.00 90.31 214 ARG A N 1
ATOM 1614 C CA . ARG A 1 214 ? 5.613 -14.043 11.721 1.00 90.31 214 ARG A CA 1
ATOM 1615 C C . ARG A 1 214 ? 4.180 -14.039 12.227 1.00 90.31 214 ARG A C 1
ATOM 1617 O O . ARG A 1 214 ? 3.585 -12.973 12.350 1.00 90.31 214 ARG A O 1
ATOM 1624 N N . VAL A 1 215 ? 3.645 -15.220 12.535 1.00 94.31 215 VAL A N 1
ATOM 1625 C CA . VAL A 1 215 ? 2.312 -15.357 13.130 1.00 94.31 215 VAL A CA 1
ATOM 1626 C C . VAL A 1 215 ? 2.288 -14.685 14.502 1.00 94.31 215 VAL A C 1
ATOM 1628 O O . VAL A 1 215 ? 1.400 -13.880 14.770 1.00 94.31 215 VAL A O 1
ATOM 1631 N N . LEU A 1 216 ? 3.307 -14.932 15.330 1.00 96.12 216 LEU A N 1
ATOM 1632 C CA . LEU A 1 216 ? 3.459 -14.281 16.628 1.00 96.12 216 LEU A CA 1
ATOM 1633 C C . LEU A 1 216 ? 3.547 -12.754 16.490 1.00 96.12 216 LEU A C 1
ATOM 1635 O O . LEU A 1 216 ? 2.860 -12.038 17.213 1.00 96.12 216 LEU A O 1
ATOM 1639 N N . GLY A 1 217 ? 4.325 -12.250 15.528 1.00 94.69 217 GLY A N 1
ATOM 1640 C CA . GLY A 1 217 ? 4.417 -10.816 15.246 1.00 94.69 217 GLY A CA 1
ATOM 1641 C C . GLY A 1 217 ? 3.063 -10.184 14.907 1.00 94.69 217 GLY A C 1
ATOM 1642 O O . GLY A 1 217 ? 2.729 -9.129 15.442 1.00 94.69 217 GLY A O 1
ATOM 1643 N N . ILE A 1 218 ? 2.244 -10.850 14.088 1.00 94.81 218 ILE A N 1
ATOM 1644 C CA . ILE A 1 218 ? 0.888 -10.381 13.760 1.00 94.81 218 ILE A CA 1
ATOM 1645 C C . ILE A 1 218 ? -0.008 -10.359 15.006 1.00 94.81 218 ILE A C 1
ATOM 1647 O O . ILE A 1 218 ? -0.733 -9.387 15.213 1.00 94.81 218 ILE A O 1
ATOM 1651 N N . ILE A 1 219 ? 0.063 -11.385 15.861 1.00 95.56 219 ILE A N 1
ATOM 1652 C CA . ILE A 1 219 ? -0.697 -11.433 17.121 1.00 95.56 219 ILE A CA 1
ATOM 1653 C C . ILE A 1 219 ? -0.302 -10.265 18.034 1.00 95.56 219 ILE A C 1
ATOM 1655 O O . ILE A 1 219 ? -1.172 -9.572 18.558 1.00 95.56 219 ILE A O 1
ATOM 1659 N N . VAL A 1 220 ? 0.997 -9.996 18.183 1.00 95.81 220 VAL A N 1
ATOM 1660 C CA . VAL A 1 220 ? 1.495 -8.858 18.972 1.00 95.81 220 VAL A CA 1
ATOM 1661 C C . VAL A 1 220 ? 0.990 -7.531 18.401 1.00 95.81 220 VAL A C 1
ATOM 1663 O O . VAL A 1 220 ? 0.545 -6.669 19.157 1.00 95.81 220 VAL A O 1
ATOM 1666 N N . MET A 1 221 ? 0.988 -7.369 17.075 1.00 94.00 221 MET A N 1
ATOM 1667 C CA . MET A 1 221 ? 0.432 -6.171 16.443 1.00 94.00 221 MET A CA 1
ATOM 1668 C C . MET A 1 221 ? -1.071 -6.015 16.689 1.00 94.00 221 MET A C 1
ATOM 1670 O O . MET A 1 221 ? -1.515 -4.903 16.957 1.00 94.00 221 MET A O 1
ATOM 1674 N N . LEU A 1 222 ? -1.852 -7.098 16.652 1.00 93.94 222 LEU A N 1
ATOM 1675 C CA . LEU A 1 222 ? -3.284 -7.065 16.976 1.00 93.94 222 LEU A CA 1
ATOM 1676 C C . LEU A 1 222 ? -3.539 -6.632 18.425 1.00 93.94 222 LEU A C 1
ATOM 1678 O O . LEU A 1 222 ? -4.440 -5.832 18.675 1.00 93.94 222 LEU A O 1
ATOM 1682 N N . ILE A 1 223 ? -2.721 -7.104 19.369 1.00 95.19 223 ILE A N 1
ATOM 1683 C CA . ILE A 1 223 ? -2.770 -6.649 20.767 1.00 95.19 223 ILE A CA 1
ATOM 1684 C C . ILE A 1 223 ? -2.438 -5.152 20.848 1.00 95.19 223 ILE A C 1
ATOM 1686 O O . ILE A 1 223 ? -3.137 -4.405 21.529 1.00 95.19 223 ILE A O 1
ATOM 1690 N N . GLY A 1 224 ? -1.419 -4.694 20.114 1.00 93.44 224 GLY A N 1
ATOM 1691 C CA . GLY A 1 224 ? -1.066 -3.275 20.019 1.00 93.44 224 GLY A CA 1
ATOM 1692 C C . GLY A 1 224 ? -2.202 -2.410 19.465 1.00 93.44 224 GLY A C 1
ATOM 1693 O O . GLY A 1 224 ? -2.507 -1.363 20.030 1.00 93.44 224 GLY A O 1
ATOM 1694 N N . VAL A 1 225 ? -2.885 -2.869 18.412 1.00 92.56 225 VAL A N 1
ATOM 1695 C CA . VAL A 1 225 ? -4.085 -2.206 17.876 1.00 92.56 225 VAL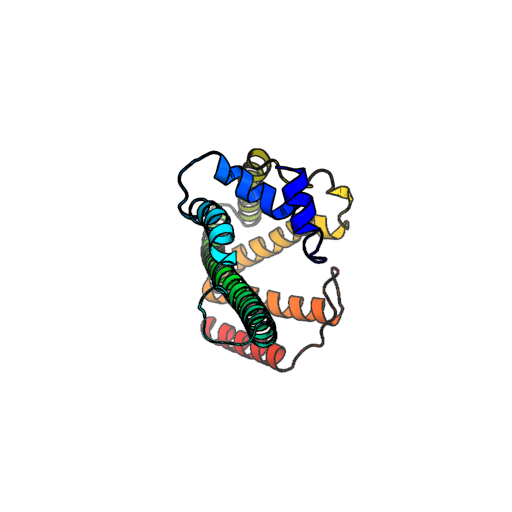 A CA 1
ATOM 1696 C C . VAL A 1 225 ? -5.162 -2.097 18.948 1.00 92.56 225 VAL A C 1
ATOM 1698 O O . VAL A 1 225 ? -5.699 -1.013 19.159 1.00 92.56 225 VAL A O 1
ATOM 1701 N N . TRP A 1 226 ? -5.467 -3.200 19.635 1.00 93.00 226 TRP A N 1
ATOM 1702 C CA . TRP A 1 226 ? -6.489 -3.222 20.679 1.00 93.00 226 TRP A CA 1
ATOM 1703 C C . TRP A 1 226 ? -6.181 -2.237 21.813 1.00 93.00 226 TRP A C 1
ATOM 1705 O O . TRP A 1 226 ? -7.082 -1.533 22.261 1.00 93.00 226 TRP A O 1
ATOM 1715 N N . LEU A 1 227 ? -4.914 -2.134 22.226 1.00 92.81 227 LEU A N 1
ATOM 1716 C CA . LEU A 1 227 ? -4.468 -1.180 23.246 1.00 92.81 227 LEU A CA 1
ATOM 1717 C C . LEU A 1 227 ? -4.625 0.284 22.818 1.00 92.81 227 LEU A C 1
ATOM 1719 O O . LEU A 1 227 ? -4.886 1.122 23.666 1.00 92.81 227 LEU A O 1
ATOM 1723 N N . VAL A 1 228 ? -4.446 0.599 21.532 1.00 90.94 228 VAL A N 1
ATOM 1724 C CA . VAL A 1 228 ? -4.569 1.978 21.019 1.00 90.94 228 VAL A CA 1
ATOM 1725 C C . VAL A 1 228 ? -6.019 2.385 20.772 1.00 90.94 228 VAL A C 1
ATOM 1727 O O . VAL A 1 228 ? -6.340 3.566 20.844 1.00 90.94 228 VAL A O 1
ATOM 1730 N N . VAL A 1 229 ? -6.884 1.429 20.427 1.00 87.50 229 VAL A N 1
ATOM 1731 C CA . VAL A 1 229 ? -8.312 1.688 20.181 1.00 87.50 229 VAL A CA 1
ATOM 1732 C C . VAL A 1 229 ? -9.100 1.855 21.486 1.00 87.50 229 VAL A C 1
ATOM 1734 O O . VAL A 1 229 ? -10.164 2.472 21.470 1.00 87.50 229 VAL A O 1
ATOM 1737 N N . ARG A 1 230 ? -8.613 1.280 22.588 1.00 84.88 230 ARG A N 1
ATOM 1738 C CA . ARG A 1 230 ? -9.256 1.318 23.904 1.00 84.88 230 ARG A CA 1
ATOM 1739 C C . ARG A 1 230 ? -8.957 2.605 24.667 1.00 84.88 230 ARG A C 1
ATOM 1741 O O . ARG A 1 230 ? -9.883 3.047 25.383 1.00 84.88 230 ARG A O 1
#